Protein AF-A0A4S8K9E2-F1 (afdb_monomer)

Foldseek 3Di:
DAWDKDWDWDQDPVRWTKIKMKTAADPPAAAQAEEEEFEAQQDFCPPPVPVVRRVVRPVRHIYMYIAFDQHDPIHHPNRDDPDPVVSLVRSLRVVVVVCPDPVNVPGAYEYEAEACRLVSQVVNCVVPVPNHPYYHYHNYLDAAADQEEAEEECPEPPDHCVVVVVNQVRHNYPNYDYDYHYPDYGCQCPPDPPVSNVVVVVVVVVVCVVVVDDD

InterPro domains:
  IPR000073 Alpha/beta hydrolase fold-1 [PR00111] (60-75)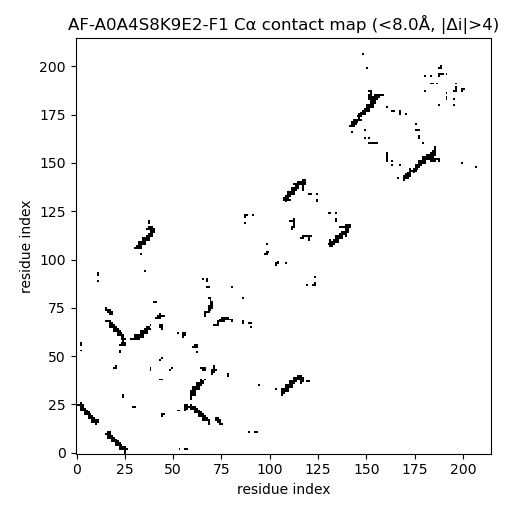
  IPR000073 Alpha/beta hydrolase fold-1 [PR00111] (111-124)
  IPR000073 Alpha/beta hydrolase fold-1 [PR00111] (125-138)
  IPR022742 Alpha/beta hydrolase domain-containing protein 17C-like [PF12146] (31-145)
  IPR029058 Alpha/Beta hydrolase fold [G3DSA:3.40.50.1820] (6-144)
  IPR029058 Alpha/Beta hydrolase fold [G3DSA:3.40.50.1820] (145-214)
  IPR029058 Alpha/Beta hydrolase fold [SSF53474] (7-211)
  IPR051044 Monoacylglycerol and Diacylglycerol Lipase [PTHR11614] (9-143)

Sequence (215 aa):
MCCAMWQRYETNSKGVEVFWKSWLPKPGTATKAALFFCHGYGSTCTFFFEGIAKIIADAGYAVFAMDYPGFGLSQGLHGYIPSFDGMVDHVIEQYAAIRAMEGVRELRHFLLGQSMGGAVALKIHLKQPEEWDGVLLVAPMCKVRSPLLILHGAADKVTDPNVSKILYNMANTNDKTLKLYEEGFHCILEGEPDGRISSVINDIISWLDSHSDKN

pLDDT: mean 87.2, std 9.58, range [46.56, 98.12]

Nearest PDB structures (foldseek):
  7d79-assembly1_A  TM=6.080E-01  e=2.869E-09  Beauveria bassiana ARSEF 2860
  7d79-assembly2_B-2  TM=6.080E-01  e=5.192E-09  Beauveria bassiana ARSEF 2860
  7d79-assembly2_C  TM=6.038E-01  e=2.575E-08  Beauveria bassiana ARSEF 2860
  7d79-assembly1_D  TM=6.077E-01  e=2.899E-08  Beauveria bassiana ARSEF 2860
  6lzh-assembly1_B  TM=5.798E-01  e=3.900E-08  Penicillium sp. sh18

Radius of gyration: 22.14 Å; Cα contacts (8 Å, |Δi|>4): 396; chains: 1; bounding box: 53×46×60 Å

Mean predicted aligned error: 11.44 Å

Secondary structure (DSSP, 8-state):
-PPEEEEEEEE-TTS-EEEEEEEEPPTTPPP--EEEEEPPTT--TTTHHHHHHHHHHHTT-EEEEEPPTTSTTSSSSTT--S-HHHHHHHHHHHHHHHHTSTTTTTS-EEEEEETHHHHHHHHHHHH-TTS-SEEEEES------S-EEEEEETT-SSS-HHHHHHHHHH---SSEEEEEETT--S-TTSSS-HHHHHHHHHHHHHHHHHH----

Structure (mmCIF, N/CA/C/O backbone):
data_AF-A0A4S8K9E2-F1
#
_entry.id   AF-A0A4S8K9E2-F1
#
loop_
_atom_site.group_PDB
_atom_site.id
_atom_site.type_symbol
_atom_site.label_atom_id
_atom_site.label_alt_id
_atom_site.label_comp_id
_atom_site.label_asym_id
_atom_site.label_entity_id
_atom_site.label_seq_id
_atom_site.pdbx_PDB_ins_code
_atom_site.Cartn_x
_atom_site.Cartn_y
_atom_site.Cartn_z
_atom_site.occupancy
_atom_site.B_iso_or_equiv
_atom_site.auth_seq_id
_atom_site.auth_comp_id
_atom_site.auth_asym_id
_atom_site.auth_atom_id
_atom_site.pdbx_PDB_model_num
ATOM 1 N N . MET A 1 1 ? -30.033 9.190 9.476 1.00 46.56 1 MET A N 1
ATOM 2 C CA . MET A 1 1 ? -28.852 9.576 10.282 1.00 46.56 1 MET A CA 1
ATOM 3 C C . MET A 1 1 ? -27.599 9.144 9.535 1.00 46.56 1 MET A C 1
ATOM 5 O O . MET A 1 1 ? -27.578 8.021 9.046 1.00 46.56 1 MET A O 1
ATOM 9 N N . CYS A 1 2 ? -26.626 10.041 9.362 1.00 50.22 2 CYS A N 1
ATOM 10 C CA . CYS A 1 2 ? -25.373 9.769 8.643 1.00 50.22 2 CYS A CA 1
ATOM 11 C C . CYS A 1 2 ? -24.365 9.015 9.527 1.00 50.22 2 CYS A C 1
ATOM 13 O O . CYS A 1 2 ? -24.479 9.053 10.751 1.00 50.22 2 CYS A O 1
ATOM 15 N N . CYS A 1 3 ? -23.384 8.353 8.905 1.00 60.09 3 CYS A N 1
ATOM 16 C CA . CYS A 1 3 ? -22.191 7.824 9.573 1.00 60.09 3 CYS A CA 1
ATOM 17 C C . CYS A 1 3 ? -21.539 8.874 10.484 1.00 60.09 3 CYS A C 1
ATOM 19 O O . CYS A 1 3 ? -21.456 10.047 10.109 1.00 60.09 3 CYS A O 1
ATOM 21 N N . ALA A 1 4 ? -21.053 8.455 11.655 1.00 73.38 4 ALA A N 1
ATOM 22 C CA . ALA A 1 4 ? -20.258 9.334 12.506 1.00 73.38 4 ALA A CA 1
ATOM 23 C C . ALA A 1 4 ? -18.887 9.556 11.851 1.00 73.38 4 ALA A C 1
ATOM 25 O O . ALA A 1 4 ? -18.236 8.596 11.436 1.00 73.38 4 ALA A O 1
ATOM 26 N N . MET A 1 5 ? -18.470 10.817 11.732 1.00 80.38 5 MET A N 1
ATOM 27 C CA . MET A 1 5 ? -17.189 11.201 11.145 1.00 80.38 5 MET A CA 1
ATOM 28 C C . MET A 1 5 ? -16.393 12.007 12.159 1.00 80.38 5 MET A C 1
ATOM 30 O O . MET A 1 5 ? -16.893 13.006 12.678 1.00 80.38 5 MET A O 1
ATOM 34 N N . TRP A 1 6 ? -15.151 11.599 12.391 1.00 87.25 6 TRP A N 1
ATOM 35 C CA . TRP A 1 6 ? -14.221 12.317 13.256 1.00 87.25 6 TRP A CA 1
ATOM 36 C C . TRP A 1 6 ? -13.027 12.791 12.442 1.00 87.25 6 TRP A C 1
ATOM 38 O O . TRP A 1 6 ? -12.629 12.148 11.472 1.00 87.25 6 TRP A O 1
ATOM 48 N N . GLN A 1 7 ? -12.480 13.937 12.830 1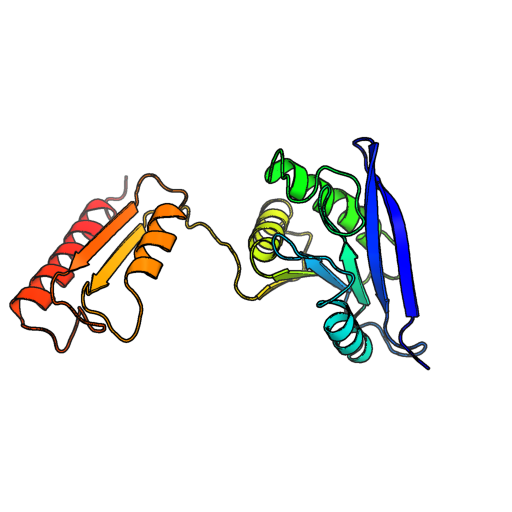.00 92.50 7 GLN A N 1
ATOM 49 C CA . GLN A 1 7 ? -11.263 14.503 12.262 1.00 92.50 7 GLN A CA 1
ATOM 50 C C . GLN A 1 7 ? -10.383 14.932 13.426 1.00 92.50 7 GLN A C 1
ATOM 52 O O . GLN A 1 7 ? -10.895 15.516 14.388 1.00 92.50 7 GLN A O 1
ATOM 57 N N . ARG A 1 8 ? -9.092 14.622 13.369 1.00 92.50 8 ARG A N 1
ATOM 58 C CA . ARG A 1 8 ? -8.148 14.964 14.432 1.00 92.50 8 ARG A CA 1
ATOM 59 C C . ARG A 1 8 ? -6.806 15.373 13.850 1.00 92.50 8 ARG A C 1
ATOM 61 O O . ARG A 1 8 ? -6.413 14.902 12.786 1.00 92.50 8 ARG A O 1
ATOM 68 N N . TYR A 1 9 ? -6.128 16.226 14.602 1.00 95.00 9 TYR A N 1
ATOM 69 C CA . TYR A 1 9 ? -4.716 16.530 14.447 1.00 95.00 9 TYR A CA 1
ATOM 70 C C . TYR A 1 9 ? -4.000 15.945 15.657 1.00 95.00 9 TYR A C 1
ATOM 72 O O . TYR A 1 9 ? -4.419 16.181 16.793 1.00 95.00 9 TYR A O 1
ATOM 80 N N . GLU A 1 10 ? -2.966 15.151 15.418 1.00 92.81 10 GLU A N 1
ATOM 81 C CA . GLU A 1 10 ? -2.158 14.543 16.470 1.00 92.81 10 GLU A CA 1
ATOM 82 C C . GLU A 1 10 ? -0.677 14.692 16.124 1.00 92.81 10 GLU A C 1
ATOM 84 O O . GLU A 1 10 ? -0.264 14.526 14.977 1.00 92.81 10 GLU A O 1
ATOM 89 N N . THR A 1 11 ? 0.128 15.040 17.123 1.00 94.31 11 THR A N 1
ATOM 90 C CA . THR A 1 11 ? 1.576 15.161 16.963 1.00 94.31 11 THR A CA 1
ATOM 91 C C . THR A 1 11 ? 2.219 13.801 17.181 1.00 94.31 11 THR A C 1
ATOM 93 O O . THR A 1 11 ? 2.072 13.214 18.252 1.00 94.31 11 THR A O 1
ATOM 96 N N . ASN A 1 12 ? 2.953 13.310 16.186 1.00 90.19 12 ASN A N 1
ATOM 97 C CA . ASN A 1 12 ? 3.658 12.035 16.293 1.00 90.19 12 ASN A CA 1
ATOM 98 C C . ASN A 1 12 ? 4.944 12.139 17.138 1.00 90.19 12 ASN A C 1
ATOM 100 O O . ASN A 1 12 ? 5.386 13.225 17.526 1.00 90.19 12 ASN A O 1
ATOM 104 N N . SER A 1 13 ? 5.602 11.003 17.366 1.00 91.56 13 SER A N 1
ATOM 105 C CA . SER A 1 13 ? 6.843 10.865 18.143 1.00 91.56 13 SER A CA 1
ATOM 106 C C . SER A 1 13 ? 8.023 11.700 17.631 1.00 91.56 13 SER A C 1
ATOM 108 O O . SER A 1 13 ? 9.015 11.870 18.343 1.00 91.56 13 SER A O 1
ATOM 110 N N . LYS A 1 14 ? 7.943 12.230 16.405 1.00 88.88 14 LYS A N 1
ATOM 111 C CA . LYS A 1 14 ? 8.950 13.119 15.805 1.00 88.88 14 LYS A CA 1
ATOM 112 C C . LYS A 1 14 ? 8.560 14.596 15.860 1.00 88.88 14 LYS A C 1
ATOM 114 O O . LYS A 1 14 ? 9.265 15.417 15.280 1.00 88.88 14 LYS A O 1
ATOM 119 N N . GLY A 1 15 ? 7.474 14.945 16.548 1.00 92.94 15 GLY A N 1
ATOM 120 C CA . GLY A 1 15 ? 7.018 16.327 16.676 1.00 92.94 15 GLY A CA 1
ATOM 121 C C . GLY A 1 15 ? 6.314 16.865 15.429 1.00 92.94 15 GLY A C 1
ATOM 122 O O . GLY A 1 15 ? 6.203 18.080 15.292 1.00 92.94 15 GLY A O 1
ATOM 123 N N . VAL A 1 16 ? 5.868 15.991 14.520 1.00 92.00 16 VAL A N 1
ATOM 124 C CA . VAL A 1 16 ? 5.153 16.385 13.299 1.00 92.00 16 VAL A CA 1
ATOM 125 C C . VAL A 1 16 ? 3.653 16.258 13.529 1.00 92.00 16 VAL A C 1
ATOM 127 O O . VAL A 1 16 ? 3.190 15.203 13.965 1.00 92.00 16 VAL A O 1
ATOM 130 N N . GLU A 1 17 ? 2.901 17.313 13.229 1.00 95.81 17 GLU A N 1
ATOM 131 C CA . GLU A 1 17 ? 1.439 17.299 13.295 1.00 95.81 17 GLU A CA 1
ATOM 132 C C . GLU A 1 17 ? 0.847 16.556 12.092 1.00 95.81 17 GLU A C 1
ATOM 134 O O . GLU A 1 17 ? 1.141 16.855 10.929 1.00 95.81 17 GLU A O 1
ATOM 139 N N . VAL A 1 18 ? 0.004 15.573 12.385 1.00 95.19 18 VAL A N 1
ATOM 140 C CA . VAL A 1 18 ? -0.581 14.663 11.410 1.00 95.19 18 VAL A CA 1
ATOM 141 C C . VAL A 1 18 ? -2.096 14.722 11.497 1.00 95.19 18 VAL A C 1
ATOM 143 O O . VAL A 1 18 ? -2.691 14.560 12.563 1.00 95.19 18 VAL A O 1
ATOM 146 N N . PHE A 1 19 ? -2.723 14.927 10.347 1.00 96.50 19 PHE A N 1
ATOM 147 C CA . PHE A 1 19 ? -4.163 14.926 10.194 1.00 96.50 19 PHE A CA 1
ATOM 148 C C . PHE A 1 19 ? -4.684 13.521 9.881 1.00 96.50 19 PHE A C 1
ATOM 150 O O . PHE A 1 19 ? -4.173 12.834 8.989 1.00 96.50 19 PHE A O 1
ATOM 157 N N . TRP A 1 20 ? -5.749 13.104 10.563 1.00 96.00 20 TRP A N 1
ATOM 158 C CA . TRP A 1 20 ? -6.456 11.867 10.246 1.00 96.00 20 TRP A CA 1
ATOM 159 C C . TRP A 1 20 ? -7.972 11.983 10.413 1.00 96.00 20 TRP A C 1
ATOM 161 O O . TRP A 1 20 ? -8.493 12.822 11.152 1.00 96.00 20 TRP A O 1
ATOM 171 N N . LYS A 1 21 ? -8.691 11.120 9.691 1.00 95.56 21 LYS A N 1
ATOM 172 C CA . LYS A 1 21 ? -10.153 11.032 9.678 1.00 95.56 21 LYS A CA 1
ATOM 173 C C . LYS A 1 21 ? -10.626 9.610 9.918 1.00 95.56 21 LYS A C 1
ATOM 175 O O . LYS A 1 21 ? -9.966 8.644 9.526 1.00 95.56 21 LYS A O 1
ATOM 180 N N . SER A 1 22 ? -11.817 9.498 10.491 1.00 96.00 22 SER A N 1
ATOM 181 C CA . SER A 1 22 ? -12.564 8.247 10.523 1.00 96.00 22 SER A CA 1
ATOM 182 C C . SER A 1 22 ? -13.994 8.404 10.040 1.00 96.00 22 SER A C 1
ATOM 184 O O . SER A 1 22 ? -14.598 9.472 10.150 1.00 96.00 22 SER A O 1
ATOM 186 N N . TRP A 1 23 ? -14.533 7.304 9.522 1.00 95.12 23 TRP A N 1
ATOM 187 C CA . TRP A 1 23 ? -15.924 7.146 9.122 1.00 95.12 23 TRP A CA 1
ATOM 188 C C . TRP A 1 23 ? -16.437 5.852 9.740 1.00 95.12 23 TRP A C 1
ATOM 190 O O . TRP A 1 23 ? -15.940 4.768 9.437 1.00 95.12 23 TRP A O 1
ATOM 200 N N . LEU A 1 24 ? -17.403 5.971 10.643 1.00 95.31 24 LEU A N 1
ATOM 201 C CA . LEU A 1 24 ? -17.926 4.848 11.412 1.00 95.31 24 LEU A CA 1
ATOM 202 C C . LEU A 1 24 ? -19.311 4.434 10.906 1.00 95.31 24 LEU A C 1
ATOM 204 O O . LEU A 1 24 ? -20.065 5.287 10.421 1.00 95.31 24 LEU A O 1
ATOM 208 N N . PRO A 1 25 ? -19.687 3.152 11.059 1.00 92.25 25 PRO A N 1
ATOM 209 C CA . PRO A 1 25 ? -21.039 2.700 10.770 1.00 92.25 25 PRO A CA 1
ATOM 210 C C . PRO A 1 25 ? -22.097 3.511 11.521 1.00 92.25 25 PRO A C 1
ATOM 212 O O . PRO A 1 25 ? -21.838 4.127 12.559 1.00 92.25 25 PRO A O 1
ATOM 215 N N . LYS A 1 26 ? -23.325 3.507 10.999 1.00 90.38 26 LYS A N 1
ATOM 216 C CA . LYS A 1 26 ? -24.457 4.173 11.655 1.00 90.38 26 LYS A CA 1
ATOM 217 C C . LYS A 1 26 ? -24.687 3.586 13.058 1.00 90.38 26 LYS A C 1
ATOM 219 O O . LYS A 1 26 ? -24.582 2.365 13.210 1.00 90.38 26 LYS A O 1
ATOM 224 N N . PRO A 1 27 ? -25.066 4.407 14.059 1.00 88.81 27 PRO A N 1
ATOM 225 C CA . PRO A 1 27 ? -25.388 3.918 15.398 1.00 88.81 27 PRO A CA 1
ATOM 226 C C . PRO A 1 27 ? -26.373 2.743 15.363 1.00 88.81 27 PRO A C 1
ATOM 228 O O . PRO A 1 27 ? -27.347 2.773 14.613 1.00 88.81 27 PRO A O 1
ATOM 231 N N . GLY A 1 28 ? -26.099 1.702 16.150 1.00 87.38 28 GLY A N 1
ATOM 232 C CA . GLY A 1 28 ? -26.880 0.458 16.160 1.00 87.38 28 GLY A CA 1
ATOM 233 C C . GLY A 1 28 ? -26.486 -0.568 15.089 1.00 87.38 28 GLY A C 1
ATOM 234 O O . GLY A 1 28 ? -26.992 -1.687 15.117 1.00 87.38 28 GLY A O 1
ATOM 235 N N . THR A 1 29 ? -25.568 -0.238 14.175 1.00 88.38 29 THR A N 1
ATOM 236 C CA . THR A 1 29 ? -24.982 -1.209 13.237 1.00 88.38 29 THR A CA 1
ATOM 237 C C . THR A 1 29 ? -23.793 -1.900 13.896 1.00 88.38 29 THR A C 1
ATOM 239 O O . THR A 1 29 ? -22.885 -1.228 14.379 1.00 88.38 29 THR A O 1
ATOM 242 N N . ALA A 1 30 ? -23.768 -3.234 13.892 1.00 88.88 30 ALA A N 1
ATOM 243 C CA . ALA A 1 30 ? -22.600 -3.982 14.348 1.00 88.88 30 ALA A CA 1
ATOM 244 C C . ALA A 1 30 ? -21.405 -3.737 13.410 1.00 88.88 30 ALA A C 1
ATOM 246 O O . ALA A 1 30 ? -21.502 -3.968 12.200 1.00 88.88 30 ALA A O 1
ATOM 247 N N . THR A 1 31 ? -20.281 -3.280 13.966 1.00 94.12 31 THR A N 1
ATOM 248 C CA . THR A 1 31 ? -19.045 -3.064 13.205 1.00 94.12 31 THR A CA 1
ATOM 249 C C . THR A 1 31 ? -18.397 -4.404 12.869 1.00 94.12 31 THR A C 1
ATOM 251 O O . THR A 1 31 ? -18.075 -5.187 13.757 1.00 94.12 31 THR A O 1
ATOM 254 N N . LYS A 1 32 ? -18.201 -4.670 11.575 1.00 93.00 32 LYS A N 1
ATOM 255 C CA . LYS A 1 32 ? -17.687 -5.949 11.059 1.00 93.00 32 LYS A CA 1
ATOM 256 C C . LYS A 1 32 ? -16.169 -6.068 11.175 1.00 93.00 32 LYS A C 1
ATOM 258 O O . LYS A 1 32 ? -15.657 -7.146 11.460 1.00 93.00 32 LYS A O 1
ATOM 263 N N . ALA A 1 33 ? -15.465 -4.979 10.875 1.00 95.31 33 ALA A N 1
ATOM 264 C CA . ALA A 1 33 ? -14.011 -4.863 10.915 1.00 95.31 33 ALA A CA 1
ATOM 265 C C . ALA A 1 33 ? -13.594 -3.391 10.760 1.00 95.31 33 ALA A C 1
ATOM 267 O O . ALA A 1 33 ? -14.428 -2.540 10.421 1.00 95.31 33 ALA A O 1
ATOM 268 N N . ALA A 1 34 ? -12.309 -3.110 10.962 1.00 97.81 34 ALA A N 1
ATOM 269 C CA . ALA A 1 34 ? -11.700 -1.816 10.694 1.00 97.81 34 ALA A CA 1
ATOM 270 C C . ALA A 1 34 ? -10.819 -1.853 9.432 1.00 97.81 34 ALA A C 1
ATOM 272 O O . ALA A 1 34 ? -10.058 -2.796 9.214 1.00 97.81 34 ALA A O 1
ATOM 273 N N . LEU A 1 35 ? -10.917 -0.808 8.610 1.00 97.31 35 LEU A N 1
ATOM 274 C CA . LEU A 1 35 ? -10.175 -0.615 7.369 1.00 97.31 35 LEU A CA 1
ATOM 275 C C . LEU A 1 35 ? -9.297 0.634 7.475 1.00 97.31 35 LEU A C 1
ATOM 277 O O . LEU A 1 35 ? -9.797 1.724 7.745 1.00 97.31 35 LEU A O 1
ATOM 281 N N . PHE A 1 36 ? -8.009 0.481 7.199 1.00 98.12 36 PHE A N 1
ATOM 282 C CA . PHE A 1 36 ? -6.999 1.526 7.307 1.00 98.12 36 PHE A CA 1
ATOM 283 C C . PHE A 1 36 ? -6.472 1.885 5.917 1.00 98.12 36 PHE A C 1
ATOM 285 O O . PHE A 1 36 ? -5.849 1.062 5.242 1.00 98.12 36 PHE A O 1
ATOM 292 N N . PHE A 1 37 ? -6.760 3.102 5.461 1.00 97.31 37 PHE A N 1
ATOM 293 C CA . PHE A 1 37 ? -6.504 3.536 4.092 1.00 97.31 37 PHE A CA 1
ATOM 294 C C . PHE A 1 37 ? -5.210 4.336 3.925 1.00 97.31 37 PHE A C 1
ATOM 296 O O . PHE A 1 37 ? -5.062 5.441 4.448 1.00 97.31 37 PHE A O 1
ATOM 303 N N . CYS A 1 38 ? -4.334 3.815 3.071 1.00 95.81 38 CYS A N 1
ATOM 304 C CA . CYS A 1 38 ? -3.110 4.441 2.602 1.00 95.81 38 CYS A CA 1
ATOM 305 C C . CYS A 1 38 ? -3.324 5.090 1.221 1.00 95.81 38 CYS A C 1
ATOM 307 O O . CYS A 1 38 ? -3.553 4.391 0.226 1.00 95.81 38 CYS A O 1
ATOM 309 N N . HIS A 1 39 ? -3.227 6.422 1.147 1.00 94.56 39 HIS A N 1
ATOM 310 C CA . HIS A 1 39 ? -3.471 7.188 -0.078 1.00 94.56 39 HIS A CA 1
ATOM 311 C C . HIS A 1 39 ? -2.266 7.220 -1.039 1.00 94.56 39 HIS A C 1
ATOM 313 O O . HIS A 1 39 ? -1.115 7.017 -0.656 1.00 94.56 39 HIS A O 1
ATOM 319 N N . GLY A 1 40 ? -2.530 7.502 -2.319 1.00 87.06 40 GLY A N 1
ATOM 320 C CA . GLY A 1 40 ? -1.502 7.674 -3.350 1.00 87.06 40 GLY A CA 1
ATOM 321 C C . GLY A 1 40 ? -0.716 8.988 -3.245 1.00 87.06 40 GLY A C 1
ATOM 322 O O . GLY A 1 40 ? -1.087 9.904 -2.509 1.00 87.06 40 GLY A O 1
ATOM 323 N N . TYR A 1 41 ? 0.371 9.095 -4.013 1.00 85.75 41 TYR A N 1
ATOM 324 C CA . TYR A 1 41 ? 1.187 10.311 -4.084 1.00 85.75 41 TYR A CA 1
ATOM 325 C C . TYR A 1 41 ? 0.365 11.488 -4.629 1.00 85.75 41 TYR A C 1
ATOM 327 O O . TYR A 1 41 ? -0.382 11.328 -5.592 1.00 85.75 41 TYR A O 1
ATOM 335 N N . GLY A 1 42 ? 0.491 12.659 -4.003 1.00 82.25 42 GLY A N 1
ATOM 336 C CA . GLY A 1 42 ? -0.254 13.869 -4.375 1.00 82.25 42 GLY A CA 1
ATOM 337 C C . GLY A 1 42 ? -1.741 13.841 -4.000 1.00 82.25 42 GLY A C 1
ATOM 338 O O . GLY A 1 42 ? -2.494 14.705 -4.437 1.00 82.25 42 GLY A O 1
ATOM 339 N N . SER A 1 43 ? -2.173 12.852 -3.212 1.00 87.12 43 SER A N 1
ATOM 340 C CA . SER A 1 43 ? -3.557 12.701 -2.752 1.00 87.12 43 SER A CA 1
ATOM 341 C C . SER A 1 43 ? -3.722 13.087 -1.273 1.00 87.12 43 SER A C 1
ATOM 343 O O . SER A 1 43 ? -2.776 13.516 -0.615 1.00 87.12 43 SER A O 1
ATOM 345 N N . THR A 1 44 ? -4.947 12.946 -0.768 1.00 90.81 44 THR A N 1
ATOM 346 C CA . THR A 1 44 ? -5.359 13.187 0.623 1.00 90.81 44 THR A CA 1
ATOM 347 C C . THR A 1 44 ? -6.554 12.297 0.972 1.00 90.81 44 THR A C 1
ATOM 349 O O . THR A 1 44 ? -7.339 11.901 0.101 1.00 90.81 44 THR A O 1
ATOM 352 N N . CYS A 1 45 ? -6.740 12.015 2.258 1.00 86.38 45 CYS A N 1
ATOM 353 C CA . CYS A 1 45 ? -7.923 11.350 2.791 1.00 86.38 45 CYS A CA 1
ATOM 354 C C . CYS A 1 45 ? -9.200 12.219 2.788 1.00 86.38 45 CYS A C 1
ATOM 356 O O . CYS A 1 45 ? -10.283 11.709 3.076 1.00 86.38 45 CYS A O 1
ATOM 358 N N . THR A 1 46 ? -9.108 13.517 2.469 1.00 83.88 46 THR A N 1
ATOM 359 C CA . THR A 1 46 ? -10.216 14.479 2.632 1.00 83.88 46 THR A CA 1
ATOM 360 C C . THR A 1 46 ? -11.120 14.664 1.418 1.00 83.88 46 THR A C 1
ATOM 362 O O . THR A 1 46 ? -12.263 15.071 1.596 1.00 83.88 46 THR A O 1
ATOM 365 N N . PHE A 1 47 ? -10.647 14.387 0.199 1.00 75.31 47 PHE A N 1
ATOM 366 C CA . PHE A 1 47 ? -11.389 14.724 -1.021 1.00 75.31 47 PHE A CA 1
ATOM 367 C C . PHE A 1 47 ? -11.954 13.484 -1.723 1.00 75.31 47 PHE A C 1
ATOM 369 O O . PHE A 1 47 ? -13.075 13.064 -1.441 1.00 75.31 47 PHE A O 1
ATOM 376 N N . PHE A 1 48 ? -11.175 12.847 -2.603 1.00 72.69 48 PHE A N 1
ATOM 377 C CA . PHE A 1 48 ? -11.648 11.714 -3.411 1.00 72.69 48 PHE A CA 1
ATOM 378 C C . PHE A 1 48 ? -12.029 10.487 -2.577 1.00 72.69 48 PHE A C 1
ATOM 380 O O . PHE A 1 48 ? -12.981 9.782 -2.908 1.00 72.69 48 PHE A O 1
ATOM 387 N N . PHE A 1 49 ? -11.308 10.229 -1.486 1.00 82.56 49 PHE A N 1
ATOM 388 C CA . PHE A 1 49 ? -11.547 9.043 -0.669 1.00 82.56 49 PHE A CA 1
ATOM 389 C C . PHE A 1 49 ? -12.789 9.162 0.225 1.00 82.56 49 PHE A C 1
ATOM 391 O O . PHE A 1 49 ? -13.386 8.146 0.569 1.00 82.56 49 PHE A O 1
ATOM 398 N N . GLU A 1 50 ? -13.236 10.374 0.566 1.00 84.62 50 GLU A N 1
ATOM 399 C CA . GLU A 1 50 ? -14.317 10.564 1.539 1.00 84.62 50 GLU A CA 1
ATOM 400 C C . GLU A 1 50 ? -15.649 9.934 1.091 1.00 84.62 50 GLU A C 1
ATOM 402 O O . GLU A 1 50 ? -16.360 9.343 1.907 1.00 84.62 50 GLU A O 1
ATOM 407 N N . GLY A 1 51 ? -15.987 10.019 -0.199 1.00 81.88 51 GLY A N 1
ATOM 408 C CA . GLY A 1 51 ? -17.188 9.370 -0.737 1.00 81.88 51 GLY A CA 1
ATOM 409 C C . GLY A 1 51 ? -17.125 7.845 -0.623 1.00 81.88 51 GLY A C 1
ATOM 410 O O . GLY A 1 51 ? -18.087 7.209 -0.194 1.00 81.88 51 GLY A O 1
ATOM 411 N N . ILE A 1 52 ? -15.964 7.266 -0.932 1.00 85.75 52 ILE A N 1
ATOM 412 C CA . ILE A 1 52 ? -15.719 5.822 -0.840 1.00 85.75 52 ILE A CA 1
ATOM 413 C C . ILE A 1 52 ? -15.738 5.356 0.620 1.00 85.75 52 ILE A C 1
ATOM 415 O O . ILE A 1 52 ? -16.387 4.360 0.938 1.00 85.75 52 ILE A O 1
ATOM 419 N N . ALA A 1 53 ? -15.103 6.103 1.523 1.00 88.94 53 ALA A N 1
ATOM 420 C CA . ALA A 1 53 ? -15.079 5.798 2.948 1.00 88.94 53 ALA A CA 1
ATOM 421 C C . ALA A 1 53 ? -16.489 5.753 3.553 1.00 88.94 53 ALA A C 1
ATOM 423 O O . ALA A 1 53 ? -16.793 4.847 4.324 1.00 88.94 53 ALA A O 1
ATOM 424 N N . LYS A 1 54 ? -17.378 6.675 3.154 1.00 88.06 54 LYS A N 1
ATOM 425 C CA . LYS A 1 54 ? -18.787 6.674 3.583 1.00 88.06 54 LYS A CA 1
ATOM 426 C C . LYS A 1 54 ? -19.541 5.438 3.098 1.00 88.06 54 LYS A C 1
ATOM 428 O O . LYS A 1 54 ? -20.262 4.840 3.887 1.00 88.06 54 LYS A O 1
ATOM 433 N N . ILE A 1 55 ? -19.344 5.026 1.843 1.00 87.50 55 ILE A N 1
ATOM 434 C CA . ILE A 1 55 ? -19.969 3.810 1.290 1.00 87.50 55 ILE A CA 1
ATOM 435 C C . ILE A 1 55 ? -19.510 2.568 2.066 1.00 87.50 55 ILE A C 1
ATOM 437 O O . ILE A 1 55 ? -20.325 1.723 2.434 1.00 87.50 55 ILE A O 1
ATOM 441 N N . ILE A 1 56 ? -18.211 2.470 2.357 1.00 88.50 56 ILE A N 1
ATOM 442 C CA . ILE A 1 56 ? -17.643 1.362 3.133 1.00 88.50 56 ILE A CA 1
ATOM 443 C C . ILE A 1 56 ? -18.159 1.388 4.583 1.00 88.50 56 ILE A C 1
ATOM 445 O O . ILE 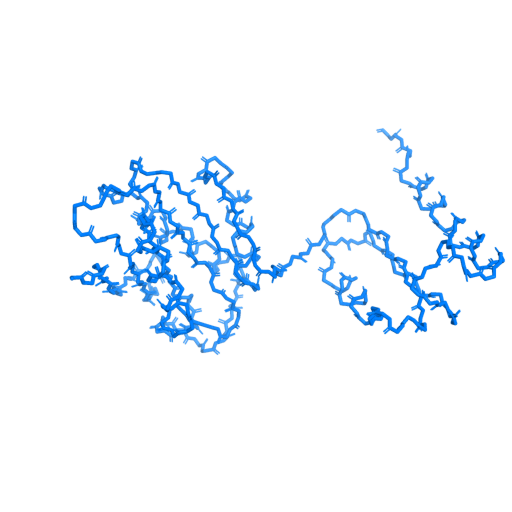A 1 56 ? -18.510 0.342 5.133 1.00 88.50 56 ILE A O 1
ATOM 449 N N . ALA A 1 57 ? -18.274 2.573 5.185 1.00 92.69 57 ALA A N 1
ATOM 450 C CA . ALA A 1 57 ? -18.818 2.732 6.529 1.00 92.69 57 ALA A CA 1
ATOM 451 C C . ALA A 1 57 ? -20.298 2.342 6.617 1.00 92.69 57 ALA A C 1
ATOM 453 O O . ALA A 1 57 ? -20.696 1.613 7.529 1.00 92.69 57 ALA A O 1
ATOM 454 N N . ASP A 1 58 ? -21.100 2.733 5.627 1.00 87.81 58 ASP A N 1
ATOM 455 C CA . ASP A 1 58 ? -22.498 2.319 5.495 1.00 87.81 58 ASP A CA 1
ATOM 456 C C . ASP A 1 58 ? -22.650 0.801 5.298 1.00 87.81 58 ASP A C 1
ATOM 458 O O . ASP A 1 58 ? -23.662 0.226 5.702 1.00 87.81 58 ASP A O 1
ATOM 462 N N . ALA A 1 59 ? -21.631 0.128 4.754 1.00 89.31 59 ALA A N 1
ATOM 463 C CA . ALA A 1 59 ? -21.579 -1.331 4.664 1.00 89.31 59 ALA A CA 1
ATOM 464 C C . ALA A 1 59 ? -21.204 -2.029 5.994 1.00 89.31 59 ALA A C 1
ATOM 466 O O . ALA A 1 59 ? -21.190 -3.267 6.050 1.00 89.31 59 ALA A O 1
ATOM 467 N N . GLY A 1 60 ? -20.940 -1.273 7.066 1.00 90.62 60 GLY A N 1
ATOM 468 C CA . GLY A 1 60 ? -20.694 -1.785 8.418 1.00 90.62 60 GLY A CA 1
ATOM 469 C C . GLY A 1 60 ? -19.221 -1.886 8.822 1.00 90.62 60 GLY A C 1
ATOM 470 O O . GLY A 1 60 ? -18.911 -2.625 9.753 1.00 90.62 60 GLY A O 1
ATOM 471 N N . TYR A 1 61 ? -18.312 -1.182 8.147 1.00 94.75 61 TYR A N 1
ATOM 472 C CA . TYR A 1 61 ? -16.882 -1.165 8.483 1.00 94.75 61 TYR A CA 1
ATOM 473 C C . TYR A 1 61 ? -16.468 0.163 9.126 1.00 94.75 61 TYR A C 1
ATOM 475 O O . TYR A 1 61 ? -16.919 1.222 8.709 1.00 94.75 61 TYR A O 1
ATOM 483 N N . ALA A 1 62 ? -15.585 0.139 10.119 1.00 96.81 62 ALA A N 1
ATOM 484 C CA . ALA A 1 62 ? -14.953 1.365 10.603 1.00 96.81 62 ALA A CA 1
ATOM 485 C C . ALA A 1 62 ? -13.797 1.729 9.664 1.00 96.81 62 ALA A C 1
ATOM 487 O O . ALA A 1 62 ? -12.896 0.922 9.470 1.00 96.81 62 ALA A O 1
ATOM 488 N N . VAL A 1 63 ? -13.812 2.911 9.054 1.00 96.94 63 VAL A N 1
ATOM 489 C CA . VAL A 1 63 ? -12.767 3.340 8.113 1.00 96.94 63 VAL A CA 1
ATOM 490 C C . VAL A 1 63 ? -11.906 4.409 8.762 1.00 96.94 63 VAL A C 1
ATOM 492 O O . VAL A 1 63 ? -12.438 5.371 9.308 1.00 96.94 63 VAL A O 1
ATOM 495 N N . PHE A 1 64 ? -10.590 4.268 8.653 1.00 97.56 64 PHE A N 1
ATOM 496 C CA . PHE A 1 64 ? -9.591 5.208 9.149 1.00 97.56 64 PHE A CA 1
ATOM 497 C C . PHE A 1 64 ? -8.633 5.574 8.020 1.00 97.56 64 PHE A C 1
ATOM 499 O O . PHE A 1 64 ? -8.216 4.716 7.245 1.00 97.56 64 PHE A O 1
ATOM 506 N N . ALA A 1 65 ? -8.277 6.847 7.913 1.00 96.50 65 ALA A N 1
ATOM 507 C CA . ALA A 1 65 ? -7.316 7.332 6.933 1.00 96.50 65 ALA A CA 1
ATOM 508 C C . ALA A 1 65 ? -6.553 8.523 7.505 1.00 96.50 65 ALA A C 1
ATOM 510 O O . ALA A 1 65 ? -7.082 9.255 8.337 1.00 96.50 65 ALA A O 1
ATOM 511 N N . MET A 1 66 ? -5.330 8.735 7.040 1.00 95.69 66 MET A N 1
ATOM 512 C CA . MET A 1 66 ? -4.491 9.854 7.460 1.00 95.69 66 MET A CA 1
ATOM 513 C C . MET A 1 66 ? -3.847 10.505 6.250 1.00 95.69 66 MET A C 1
ATOM 515 O O . MET A 1 66 ? -3.642 9.827 5.245 1.00 95.69 66 MET A O 1
ATOM 519 N N . ASP A 1 67 ? -3.500 11.779 6.369 1.00 95.88 67 ASP A N 1
ATOM 520 C CA . ASP A 1 67 ? -2.608 12.434 5.422 1.00 95.88 67 ASP A CA 1
ATOM 521 C C . ASP A 1 67 ? -1.159 12.242 5.888 1.00 95.88 67 ASP A C 1
ATOM 523 O O . ASP A 1 67 ? -0.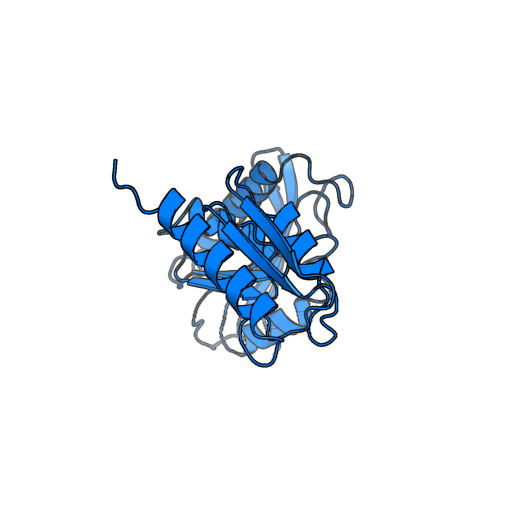837 12.447 7.060 1.00 95.88 67 ASP A O 1
ATOM 527 N N . TYR A 1 68 ? -0.260 11.829 4.998 1.00 94.44 68 TYR A N 1
ATOM 528 C CA . TYR A 1 68 ? 1.154 11.690 5.363 1.00 94.44 68 TYR A CA 1
ATOM 529 C C . TYR A 1 68 ? 1.806 13.061 5.596 1.00 94.44 68 TYR A C 1
ATOM 531 O O . TYR A 1 68 ? 1.374 14.039 4.985 1.00 94.44 68 TYR A O 1
ATOM 539 N N . PRO A 1 69 ? 2.880 13.164 6.403 1.00 93.19 69 PRO A N 1
ATOM 540 C CA . PRO A 1 69 ? 3.688 14.379 6.451 1.00 93.19 69 PRO A CA 1
ATOM 541 C C . PRO A 1 69 ? 4.060 14.878 5.046 1.00 93.19 69 PRO A C 1
ATOM 543 O O . PRO A 1 69 ? 4.562 14.107 4.226 1.00 93.19 69 PRO A O 1
ATOM 546 N N . GLY A 1 70 ? 3.788 16.155 4.765 1.00 91.62 70 GLY A N 1
ATOM 547 C CA . GLY A 1 70 ? 3.953 16.756 3.436 1.00 91.62 70 GLY A CA 1
ATOM 548 C C . GLY A 1 70 ? 2.782 16.543 2.466 1.00 91.62 70 GLY A C 1
ATOM 549 O O . GLY A 1 70 ? 2.891 16.916 1.300 1.00 91.62 70 GLY A O 1
ATOM 550 N N . PHE A 1 71 ? 1.657 15.975 2.901 1.00 93.31 71 PHE A N 1
ATOM 551 C CA . PHE A 1 71 ? 0.459 15.777 2.078 1.00 93.31 71 PHE A CA 1
ATOM 552 C C . PHE A 1 71 ? -0.793 16.286 2.786 1.00 93.31 71 PHE A C 1
ATOM 554 O O . PHE A 1 71 ? -0.845 16.362 4.011 1.00 93.31 71 PHE A O 1
ATOM 561 N N . GLY A 1 72 ? -1.813 16.612 1.985 1.00 92.62 72 GLY A N 1
ATOM 562 C CA . GLY A 1 72 ? -3.123 17.046 2.464 1.00 92.62 72 GLY A CA 1
ATOM 563 C C . GLY A 1 72 ? -3.043 18.116 3.554 1.00 92.62 72 GLY A C 1
ATOM 564 O O . GLY A 1 72 ? -2.471 19.181 3.328 1.00 92.62 72 GLY A O 1
ATOM 565 N N . LEU A 1 73 ? -3.638 17.825 4.710 1.00 95.19 73 LEU A N 1
ATOM 566 C CA . LEU A 1 73 ? -3.689 18.720 5.868 1.00 95.19 73 LEU A CA 1
ATOM 567 C C . LEU A 1 73 ? -2.589 18.460 6.909 1.00 95.19 73 LEU A C 1
ATOM 569 O O . LEU A 1 73 ? -2.544 19.165 7.914 1.00 95.19 73 LEU A O 1
ATOM 573 N N . SER A 1 74 ? -1.719 17.472 6.696 1.00 96.19 74 SER A N 1
ATOM 574 C CA . SER A 1 74 ? -0.603 17.181 7.600 1.00 96.19 74 SER A CA 1
ATOM 575 C C . SER A 1 74 ? 0.567 18.140 7.388 1.00 96.19 74 SER A C 1
ATOM 577 O O . SER A 1 74 ? 0.818 18.627 6.282 1.00 96.19 74 SER A O 1
ATOM 579 N N . GLN A 1 75 ? 1.333 18.382 8.451 1.00 95.50 75 GLN A N 1
ATOM 580 C CA . GLN A 1 75 ? 2.506 19.250 8.416 1.00 95.50 75 GLN A CA 1
ATOM 581 C C . GLN A 1 75 ? 3.587 18.708 7.461 1.00 95.50 75 GLN A C 1
ATOM 583 O O . GLN A 1 75 ? 3.801 17.500 7.351 1.00 95.50 75 GLN A O 1
ATOM 588 N N . GLY A 1 76 ? 4.316 19.604 6.790 1.00 92.62 76 GLY A N 1
ATOM 589 C CA . GLY A 1 76 ? 5.489 19.272 5.972 1.00 92.62 76 GLY A CA 1
ATOM 590 C C . GLY A 1 76 ? 5.555 20.059 4.664 1.00 92.62 76 GLY A C 1
ATOM 591 O O . GLY A 1 76 ? 4.641 20.806 4.323 1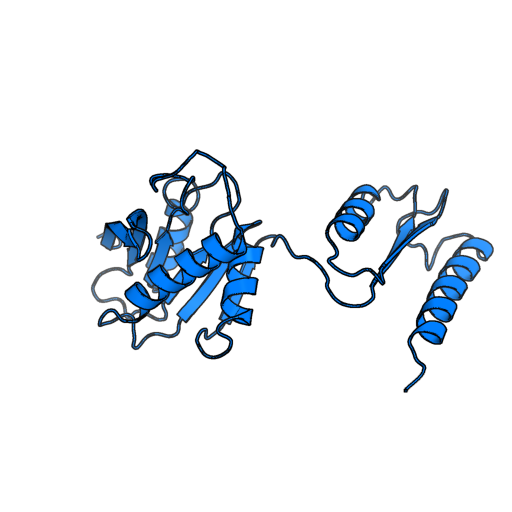.00 92.62 76 GLY A O 1
ATOM 592 N N . LEU A 1 77 ? 6.652 19.895 3.918 1.00 86.38 77 LEU A N 1
ATOM 593 C CA . LEU A 1 77 ? 6.790 20.479 2.582 1.00 86.38 77 LEU A CA 1
ATOM 594 C C . LEU A 1 77 ? 5.946 19.677 1.582 1.00 86.38 77 LEU A C 1
ATOM 596 O O . LEU A 1 77 ? 6.109 18.463 1.472 1.00 86.38 77 LEU A O 1
ATOM 600 N N . HIS A 1 78 ? 5.056 20.355 0.856 1.00 86.62 78 HIS A N 1
ATOM 601 C CA . HIS A 1 78 ? 4.057 19.692 0.021 1.00 86.62 78 HIS A CA 1
ATOM 602 C C . HIS A 1 78 ? 4.690 18.784 -1.049 1.00 86.62 78 HIS A C 1
ATOM 604 O O . HIS A 1 78 ? 5.510 19.230 -1.851 1.00 86.62 78 HIS A O 1
ATOM 610 N N . GLY A 1 79 ? 4.309 17.506 -1.051 1.00 77.62 79 GLY A N 1
ATOM 611 C CA . GLY A 1 79 ? 4.809 16.481 -1.969 1.00 77.62 79 GLY A CA 1
ATOM 612 C C . GLY A 1 79 ? 6.223 15.968 -1.671 1.00 77.62 79 GLY A C 1
ATOM 613 O O . GLY A 1 79 ? 6.712 15.090 -2.389 1.00 77.62 79 GLY A O 1
ATOM 614 N N . TYR A 1 80 ? 6.895 16.473 -0.633 1.00 80.62 80 TYR A N 1
ATOM 615 C CA . TYR A 1 80 ? 8.254 16.061 -0.295 1.00 80.62 80 TYR A CA 1
ATOM 616 C C . TYR A 1 80 ? 8.261 14.884 0.685 1.00 80.62 80 TYR A C 1
ATOM 618 O O . TYR A 1 80 ? 7.770 14.987 1.805 1.00 80.62 80 TYR A O 1
ATOM 626 N N . ILE A 1 81 ? 8.876 13.773 0.271 1.00 82.75 81 ILE A N 1
ATOM 627 C CA . ILE A 1 81 ? 9.080 12.584 1.107 1.00 82.75 81 ILE A CA 1
ATOM 628 C C . ILE A 1 81 ? 10.585 12.458 1.385 1.00 82.75 81 ILE A C 1
ATOM 630 O O . ILE A 1 81 ? 11.310 11.966 0.518 1.00 82.75 81 ILE A O 1
ATOM 634 N N . PRO A 1 82 ? 11.084 12.872 2.567 1.00 79.12 82 PRO A N 1
ATOM 635 C CA . PRO A 1 82 ? 12.516 12.813 2.876 1.00 79.12 82 PRO A CA 1
ATOM 636 C C . PRO A 1 82 ? 13.031 11.373 2.996 1.00 79.12 82 PRO A C 1
ATOM 638 O O . PRO A 1 82 ? 14.176 11.082 2.663 1.00 79.12 82 PRO A O 1
ATOM 641 N N . SER A 1 83 ? 12.184 10.461 3.477 1.00 85.62 83 SER A N 1
ATOM 642 C CA . SER A 1 83 ? 12.463 9.030 3.557 1.00 85.62 83 SER A CA 1
ATOM 643 C C . SER A 1 83 ? 11.157 8.258 3.449 1.00 85.62 83 SER A C 1
ATOM 645 O O . SER A 1 83 ? 10.242 8.464 4.246 1.00 85.62 83 SER A O 1
ATOM 647 N N . PHE A 1 84 ? 11.072 7.347 2.479 1.00 82.56 84 PHE A N 1
ATOM 648 C CA . PHE A 1 84 ? 9.896 6.492 2.328 1.00 82.56 84 PHE A CA 1
ATOM 649 C C . PHE A 1 84 ? 9.741 5.539 3.521 1.00 82.56 84 PHE A C 1
ATOM 651 O O . PHE A 1 84 ? 8.630 5.308 3.980 1.00 82.56 84 PHE A O 1
ATOM 658 N N . ASP A 1 85 ? 10.852 5.016 4.052 1.00 85.31 85 ASP A N 1
ATOM 659 C CA . ASP A 1 85 ? 10.856 4.221 5.286 1.00 85.31 85 ASP A CA 1
ATOM 660 C C . ASP A 1 85 ? 10.335 5.013 6.481 1.00 85.31 85 ASP A C 1
ATOM 662 O O . ASP A 1 85 ? 9.445 4.532 7.173 1.00 85.31 85 ASP A O 1
ATOM 666 N N . GLY A 1 86 ? 10.827 6.241 6.667 1.00 88.81 86 GLY A N 1
ATOM 667 C CA . GLY A 1 86 ? 10.368 7.106 7.755 1.00 88.81 86 GLY A CA 1
ATOM 668 C C . GLY A 1 86 ? 8.881 7.441 7.636 1.00 88.81 86 GLY A C 1
ATOM 669 O O . GLY A 1 86 ? 8.158 7.394 8.625 1.00 88.81 86 GLY A O 1
ATOM 670 N N . MET A 1 87 ? 8.396 7.699 6.418 1.00 91.81 87 MET A N 1
ATOM 671 C CA . MET A 1 87 ? 6.966 7.886 6.165 1.00 91.81 87 MET A CA 1
ATOM 672 C C . MET A 1 87 ? 6.153 6.640 6.543 1.00 91.81 87 MET A C 1
ATOM 674 O O . MET A 1 87 ? 5.121 6.773 7.191 1.00 91.81 87 MET A O 1
ATOM 678 N N . VAL A 1 88 ? 6.613 5.435 6.189 1.00 94.12 88 VAL A N 1
ATOM 679 C CA . VAL A 1 88 ? 5.944 4.186 6.594 1.00 94.12 88 VAL A CA 1
ATOM 680 C C . VAL A 1 88 ? 5.939 4.017 8.113 1.00 94.12 88 VAL A C 1
ATOM 682 O O . VAL A 1 88 ? 4.905 3.657 8.667 1.00 94.12 88 VAL A O 1
ATOM 685 N N . ASP A 1 89 ? 7.043 4.325 8.792 1.00 95.06 89 ASP A N 1
ATOM 686 C CA . ASP A 1 89 ? 7.127 4.231 10.254 1.00 95.06 89 ASP A CA 1
ATOM 687 C C . ASP A 1 89 ? 6.148 5.193 10.944 1.00 95.06 89 ASP A C 1
ATOM 689 O O . ASP A 1 89 ? 5.506 4.818 11.923 1.00 95.06 89 ASP A O 1
ATOM 693 N N . HIS A 1 90 ? 5.945 6.391 10.387 1.00 93.44 90 HIS A N 1
ATOM 694 C CA . HIS A 1 90 ? 4.915 7.320 10.860 1.00 93.44 90 HIS A CA 1
ATOM 695 C C . HIS A 1 90 ? 3.495 6.769 10.713 1.00 93.44 90 HIS A C 1
ATOM 697 O O . HIS A 1 90 ? 2.671 6.940 11.611 1.00 93.44 90 HIS A O 1
ATOM 703 N N . VAL A 1 91 ? 3.197 6.109 9.591 1.00 96.56 91 VAL A N 1
ATOM 704 C CA . VAL A 1 91 ? 1.881 5.492 9.378 1.00 96.56 91 VAL A CA 1
ATOM 705 C C . VAL A 1 91 ? 1.667 4.340 10.358 1.00 96.56 91 VAL A C 1
ATOM 707 O O . VAL A 1 91 ? 0.590 4.231 10.940 1.00 96.56 91 VAL A O 1
ATOM 710 N N . ILE A 1 92 ? 2.698 3.520 10.588 1.00 97.62 92 ILE A N 1
ATOM 711 C CA . ILE A 1 92 ? 2.668 2.439 11.581 1.00 97.62 92 ILE A CA 1
ATOM 712 C C . ILE A 1 92 ? 2.368 2.992 12.973 1.00 97.62 92 ILE A C 1
ATOM 714 O O . ILE A 1 92 ? 1.479 2.476 13.646 1.00 97.62 92 ILE A O 1
ATOM 718 N N . GLU A 1 93 ? 3.079 4.039 13.394 1.00 96.56 93 GLU A N 1
ATOM 719 C CA . GLU A 1 93 ? 2.891 4.669 14.702 1.00 96.56 93 GLU A CA 1
ATOM 720 C C . GLU A 1 93 ? 1.440 5.131 14.895 1.00 96.56 93 GLU A C 1
ATOM 722 O O . GLU A 1 93 ? 0.785 4.754 15.870 1.00 96.56 93 GLU A O 1
ATOM 727 N N . GLN A 1 94 ? 0.909 5.889 13.932 1.00 95.81 94 GLN A N 1
ATOM 728 C CA . GLN A 1 94 ? -0.445 6.428 14.026 1.00 95.81 94 GLN A CA 1
ATOM 729 C C . GLN A 1 94 ? -1.507 5.321 13.996 1.00 95.81 94 GLN A C 1
ATOM 731 O O . GLN A 1 94 ? -2.470 5.350 14.764 1.00 95.81 94 GLN A O 1
ATOM 736 N N . TYR A 1 95 ? -1.355 4.327 13.120 1.00 97.25 95 TYR A N 1
ATOM 737 C CA . TYR A 1 95 ? -2.311 3.225 13.032 1.00 97.25 95 TYR A CA 1
ATOM 738 C C . TYR A 1 95 ? -2.245 2.296 14.235 1.00 97.25 95 TYR A C 1
ATOM 740 O O . TYR A 1 95 ? -3.292 1.809 14.649 1.00 97.25 95 TYR A O 1
ATOM 748 N N . ALA A 1 96 ? -1.078 2.099 14.848 1.00 97.19 96 ALA A N 1
ATOM 749 C CA . ALA A 1 96 ? -0.976 1.379 16.113 1.00 97.19 96 ALA A CA 1
ATOM 750 C C . ALA A 1 96 ? -1.773 2.090 17.220 1.00 97.19 96 ALA A C 1
ATOM 752 O O . ALA A 1 96 ? -2.536 1.441 17.937 1.00 97.19 96 ALA A O 1
ATOM 753 N N . ALA A 1 97 ? -1.679 3.423 17.307 1.00 95.69 97 ALA A N 1
ATOM 754 C CA . ALA A 1 97 ? -2.451 4.206 18.271 1.00 95.69 97 ALA A CA 1
ATOM 755 C C . ALA A 1 97 ? -3.969 4.096 18.036 1.00 95.69 97 ALA A C 1
ATOM 757 O O . ALA A 1 97 ? -4.728 3.897 18.984 1.00 95.69 97 ALA A O 1
ATOM 758 N N . ILE A 1 98 ? -4.420 4.161 16.777 1.00 95.69 98 ILE A N 1
ATOM 759 C CA . ILE A 1 98 ? -5.841 4.000 16.423 1.00 95.69 98 ILE A CA 1
ATOM 760 C C . ILE A 1 98 ? -6.325 2.572 16.701 1.00 95.69 98 ILE A C 1
ATOM 762 O O . ILE A 1 98 ? -7.400 2.389 17.271 1.00 95.69 98 ILE A O 1
ATOM 766 N N . ARG A 1 99 ? -5.535 1.554 16.345 1.00 96.38 99 ARG A N 1
ATOM 767 C CA . ARG A 1 99 ? -5.858 0.145 16.611 1.00 96.38 99 ARG A CA 1
ATOM 768 C C . ARG A 1 99 ? -5.970 -0.146 18.102 1.00 96.38 99 ARG A C 1
ATOM 770 O O . ARG A 1 99 ? -6.760 -1.000 18.469 1.00 96.38 99 ARG A O 1
ATOM 777 N N . ALA A 1 100 ? -5.240 0.567 18.956 1.00 96.81 100 ALA A N 1
ATOM 778 C CA . ALA A 1 100 ? -5.315 0.404 20.406 1.00 96.81 100 ALA A CA 1
ATOM 779 C C . ALA A 1 100 ? -6.570 1.032 21.051 1.00 96.81 100 ALA A C 1
ATOM 781 O O . ALA A 1 100 ? -6.825 0.789 22.233 1.00 96.81 100 ALA A O 1
ATOM 782 N N . MET A 1 101 ? -7.357 1.827 20.313 1.00 94.75 101 MET A N 1
ATOM 783 C CA . MET A 1 101 ? -8.575 2.454 20.837 1.00 94.75 101 MET A CA 1
ATOM 784 C C . MET A 1 101 ? -9.639 1.402 21.189 1.00 94.75 101 MET A C 1
ATOM 786 O O . MET A 1 101 ? -9.828 0.414 20.475 1.00 94.75 101 MET A O 1
ATOM 790 N N . GLU A 1 102 ? -10.366 1.631 22.284 1.00 93.00 102 GLU A N 1
ATOM 791 C CA . GLU A 1 102 ? -11.501 0.790 22.680 1.00 93.00 102 GLU A CA 1
ATOM 792 C C . GLU A 1 102 ? -12.558 0.745 21.564 1.00 93.00 102 GLU A C 1
ATOM 794 O O . GLU A 1 102 ? -12.889 1.768 20.961 1.00 93.00 102 GLU A O 1
ATOM 799 N N . GLY A 1 103 ? -13.061 -0.451 21.255 1.00 90.19 103 GLY A N 1
ATOM 800 C CA . GLY A 1 103 ? -14.001 -0.679 20.158 1.00 90.19 103 GLY A CA 1
ATOM 801 C C . GLY A 1 103 ? -13.338 -0.810 18.783 1.00 90.19 103 GLY A C 1
ATOM 802 O O . GLY A 1 103 ? -14.006 -1.228 17.837 1.00 90.19 103 GLY A O 1
ATOM 803 N N . VAL A 1 104 ? -12.045 -0.484 18.659 1.00 94.88 104 VAL A N 1
ATOM 804 C CA . VAL A 1 104 ? -11.232 -0.756 17.462 1.00 94.88 104 VAL A CA 1
ATOM 805 C C . VAL A 1 104 ? -10.313 -1.951 17.696 1.00 94.88 104 VAL A C 1
ATOM 807 O O . VAL A 1 104 ? -10.176 -2.785 16.799 1.00 94.88 104 VAL A O 1
ATOM 810 N N . ARG A 1 105 ? -9.713 -2.071 18.887 1.00 95.94 105 ARG A N 1
ATOM 811 C CA . ARG A 1 105 ? -8.748 -3.136 19.217 1.00 95.94 105 ARG A CA 1
ATOM 812 C C . ARG A 1 105 ? -9.321 -4.548 19.102 1.00 95.94 105 ARG A C 1
ATOM 814 O O . ARG A 1 105 ? -8.576 -5.477 18.822 1.00 95.94 105 ARG A O 1
ATOM 821 N N . GLU A 1 106 ? -10.627 -4.709 19.307 1.00 94.38 106 GLU A N 1
ATOM 822 C CA . GLU A 1 106 ? -11.332 -5.993 19.241 1.00 94.38 106 GLU A CA 1
ATOM 823 C C . GLU A 1 106 ? -11.738 -6.388 17.813 1.00 94.38 106 GLU A C 1
ATOM 825 O O . GLU A 1 106 ? -12.194 -7.509 17.581 1.00 94.38 106 GLU A O 1
ATOM 830 N N . LEU A 1 107 ? -11.626 -5.465 16.856 1.00 95.31 107 LEU A N 1
ATOM 831 C CA . LEU A 1 107 ? -11.987 -5.703 15.465 1.00 95.31 107 LEU A CA 1
ATOM 832 C C . LEU A 1 107 ? -10.835 -6.358 14.710 1.00 95.31 107 LEU A C 1
ATOM 834 O O . LEU A 1 107 ? -9.670 -6.147 15.024 1.00 95.31 107 LEU A O 1
ATOM 838 N N . ARG A 1 108 ? -11.174 -7.059 13.626 1.00 96.44 108 ARG A N 1
ATOM 839 C CA . ARG A 1 108 ? -10.184 -7.397 12.601 1.00 96.44 108 ARG A CA 1
ATOM 840 C C . ARG A 1 108 ? -9.698 -6.135 11.891 1.00 96.44 108 ARG A C 1
ATOM 842 O O . ARG A 1 108 ? -10.510 -5.247 11.600 1.00 96.44 108 ARG A O 1
ATOM 849 N N . HIS A 1 109 ? -8.408 -6.070 11.585 1.00 96.88 109 HIS A N 1
ATOM 850 C CA . HIS A 1 109 ? -7.739 -4.905 11.006 1.00 96.88 109 HIS A CA 1
ATOM 851 C C . HIS A 1 109 ? -7.268 -5.201 9.580 1.00 96.88 109 HIS A C 1
ATOM 853 O O . HIS A 1 109 ? -6.463 -6.098 9.348 1.00 96.88 109 HIS A O 1
ATOM 859 N N . PHE A 1 110 ? -7.736 -4.409 8.616 1.00 95.69 110 PHE A N 1
ATOM 860 C CA . PHE A 1 110 ? -7.370 -4.538 7.203 1.00 95.69 110 PHE A CA 1
ATOM 861 C C . PHE A 1 110 ? -6.675 -3.277 6.694 1.00 95.69 110 PHE A C 1
ATOM 863 O O . PHE A 1 110 ? -7.098 -2.165 7.009 1.00 95.69 110 PHE A O 1
ATOM 870 N N . LEU A 1 111 ? -5.664 -3.439 5.841 1.00 95.12 111 LEU A N 1
ATOM 871 C CA . LEU A 1 111 ? -5.052 -2.333 5.098 1.00 95.12 111 LEU A CA 1
ATOM 872 C C . LEU A 1 111 ? -5.686 -2.198 3.717 1.00 95.12 111 LEU A C 1
ATOM 874 O O . LEU A 1 111 ? -5.922 -3.198 3.045 1.00 95.12 111 LEU A O 1
ATOM 878 N N . LEU A 1 112 ? -5.881 -0.968 3.249 1.00 93.00 112 LEU A N 1
ATOM 879 C CA . LEU A 1 112 ? -6.178 -0.676 1.848 1.00 93.00 112 LEU A CA 1
ATOM 880 C C . LEU A 1 112 ? -5.182 0.342 1.316 1.00 93.00 112 LEU A C 1
ATOM 882 O O . LEU A 1 112 ? -5.120 1.461 1.812 1.00 93.00 112 LEU A O 1
ATOM 886 N N . GLY A 1 113 ? -4.426 -0.022 0.286 1.00 90.00 113 GLY A N 1
ATOM 887 C CA . GLY A 1 113 ? -3.453 0.865 -0.342 1.00 90.00 113 GLY A CA 1
ATOM 888 C C . GLY A 1 113 ? -3.783 1.161 -1.799 1.00 90.00 113 GLY A C 1
ATOM 889 O O . GLY A 1 113 ? -4.019 0.239 -2.581 1.00 90.00 113 GLY A O 1
ATOM 890 N N . GLN A 1 114 ? -3.754 2.441 -2.181 1.00 86.19 114 GLN A N 1
ATOM 891 C CA . GLN A 1 114 ? -3.950 2.877 -3.568 1.00 86.19 114 GLN A CA 1
ATOM 892 C C . GLN A 1 114 ? -2.683 3.530 -4.138 1.00 86.19 114 GLN A C 1
ATOM 894 O O . GLN A 1 114 ? -2.120 4.427 -3.512 1.00 86.19 114 GLN A O 1
ATOM 899 N N . SER A 1 115 ? -2.225 3.113 -5.328 1.00 87.81 115 SER A N 1
ATOM 900 C CA . SER A 1 115 ? -1.001 3.650 -5.962 1.00 87.81 115 SER A CA 1
ATOM 901 C C . SER A 1 115 ? 0.211 3.591 -5.018 1.00 87.81 115 SER A C 1
ATOM 903 O O . SER A 1 115 ? 0.527 2.513 -4.509 1.00 87.81 115 SER A O 1
ATOM 905 N N . MET A 1 116 ? 0.882 4.713 -4.734 1.00 89.69 116 MET A N 1
ATOM 906 C CA . MET A 1 116 ? 1.944 4.793 -3.719 1.00 89.69 116 MET A CA 1
ATOM 907 C C . MET A 1 116 ? 1.492 4.237 -2.359 1.00 89.69 116 MET A C 1
ATOM 909 O O . MET A 1 116 ? 2.266 3.553 -1.695 1.00 89.69 116 MET A O 1
ATOM 913 N N . GLY A 1 117 ? 0.236 4.451 -1.970 1.00 89.88 117 GLY A N 1
ATOM 914 C CA . GLY A 1 117 ? -0.340 3.893 -0.752 1.00 89.88 117 GLY A CA 1
ATOM 915 C C . GLY A 1 117 ? -0.398 2.364 -0.751 1.00 89.88 117 GLY A C 1
ATOM 916 O O . GLY A 1 117 ? -0.356 1.752 0.310 1.00 89.88 117 GLY A O 1
ATOM 917 N N . GLY A 1 118 ? -0.403 1.724 -1.925 1.00 85.81 118 GLY A N 1
ATOM 918 C CA . GLY A 1 118 ? -0.192 0.281 -2.069 1.00 85.81 118 GLY A CA 1
ATOM 919 C C . GLY A 1 118 ? 1.215 -0.151 -1.652 1.00 85.81 118 GLY A C 1
ATOM 920 O O . GLY A 1 118 ? 1.366 -1.143 -0.946 1.00 85.81 118 GLY A O 1
ATOM 921 N N . ALA A 1 119 ? 2.240 0.632 -2.011 1.00 84.56 119 ALA A N 1
ATOM 922 C CA . ALA A 1 119 ? 3.614 0.416 -1.551 1.00 84.56 119 ALA A CA 1
ATOM 923 C C . ALA A 1 119 ? 3.728 0.577 -0.029 1.00 84.56 119 ALA A C 1
ATOM 925 O O . ALA A 1 119 ? 4.414 -0.203 0.628 1.00 84.56 119 ALA A O 1
ATOM 926 N N . VAL A 1 120 ? 3.041 1.584 0.521 1.00 93.06 120 VAL A N 1
ATOM 927 C CA . VAL A 1 120 ? 2.969 1.829 1.967 1.00 93.06 120 VAL A CA 1
ATOM 928 C C . VAL A 1 120 ? 2.308 0.641 2.663 1.00 93.06 120 VAL A C 1
ATOM 930 O O . VAL A 1 120 ? 2.933 0.044 3.531 1.00 93.06 120 VAL A O 1
ATOM 933 N N . ALA A 1 121 ? 1.113 0.227 2.229 1.00 90.31 121 ALA A N 1
ATOM 934 C CA . ALA A 1 121 ? 0.380 -0.903 2.802 1.00 90.31 121 ALA A CA 1
ATOM 935 C C . ALA A 1 121 ? 1.187 -2.212 2.764 1.00 90.31 121 ALA A C 1
ATOM 937 O O . ALA A 1 121 ? 1.292 -2.903 3.775 1.00 90.31 121 ALA A O 1
ATOM 938 N N . LEU A 1 122 ? 1.826 -2.523 1.629 1.00 85.75 122 LEU A N 1
ATOM 939 C CA . LEU A 1 122 ? 2.708 -3.688 1.511 1.00 85.75 122 LEU A CA 1
ATOM 940 C C . LEU A 1 122 ? 3.888 -3.612 2.482 1.00 85.75 122 LEU A C 1
ATOM 942 O O . LEU A 1 122 ? 4.215 -4.594 3.140 1.00 85.75 122 LEU A O 1
ATOM 946 N N . LYS A 1 123 ? 4.530 -2.447 2.592 1.00 88.25 123 LYS A N 1
ATOM 947 C CA . LYS A 1 123 ? 5.693 -2.273 3.462 1.00 88.25 123 LYS A CA 1
ATOM 948 C C . LYS A 1 123 ? 5.326 -2.320 4.947 1.00 88.25 123 LYS A C 1
ATOM 950 O O . LYS A 1 123 ? 6.097 -2.878 5.720 1.00 88.25 123 LYS A O 1
ATOM 955 N N . ILE A 1 124 ? 4.160 -1.796 5.331 1.00 94.25 124 ILE A N 1
ATOM 956 C CA . ILE A 1 124 ? 3.595 -1.953 6.679 1.00 94.25 124 ILE A CA 1
ATOM 957 C C . ILE A 1 124 ? 3.408 -3.437 6.989 1.00 94.25 124 ILE A C 1
ATOM 959 O O . ILE A 1 124 ? 3.940 -3.922 7.983 1.00 94.25 124 ILE A O 1
ATOM 963 N N . HIS A 1 125 ? 2.714 -4.166 6.111 1.00 88.81 125 HIS A N 1
ATOM 964 C CA . HIS A 1 125 ? 2.446 -5.586 6.318 1.00 88.81 125 HIS A CA 1
ATOM 965 C C . HIS A 1 125 ? 3.740 -6.410 6.406 1.00 88.81 125 HIS A C 1
ATOM 967 O O . HIS A 1 125 ? 3.871 -7.248 7.286 1.00 88.81 125 HIS A O 1
ATOM 973 N N . LEU A 1 126 ? 4.752 -6.109 5.583 1.00 85.38 126 LEU A N 1
ATOM 974 C CA . LEU A 1 126 ? 6.069 -6.754 5.672 1.00 85.38 126 LEU A CA 1
ATOM 975 C C . LEU A 1 126 ? 6.815 -6.455 6.985 1.00 85.38 126 LEU A C 1
ATOM 977 O O . LEU A 1 126 ? 7.585 -7.294 7.444 1.00 85.38 126 LEU A O 1
ATOM 981 N N . LYS A 1 127 ? 6.624 -5.270 7.581 1.00 89.56 127 LYS A N 1
ATOM 982 C CA . LYS A 1 127 ? 7.213 -4.912 8.886 1.00 89.56 127 LYS A CA 1
ATOM 983 C C . LYS A 1 127 ? 6.436 -5.504 10.067 1.00 89.56 127 LYS A C 1
ATOM 985 O O . LYS A 1 127 ? 7.015 -5.668 11.137 1.00 89.56 127 LYS A O 1
ATOM 990 N N . GLN A 1 128 ? 5.147 -5.784 9.889 1.00 92.69 128 GLN A N 1
ATOM 991 C CA . GLN A 1 128 ? 4.223 -6.217 10.937 1.00 92.69 128 GLN A CA 1
ATOM 992 C C . GLN A 1 128 ? 3.293 -7.343 10.430 1.00 92.69 128 GLN A C 1
ATOM 994 O O . GLN A 1 128 ? 2.082 -7.136 10.337 1.00 92.69 128 GLN A O 1
ATOM 999 N N . PRO A 1 129 ? 3.828 -8.524 10.063 1.00 83.44 129 PRO A N 1
ATOM 1000 C CA . PRO A 1 129 ? 3.066 -9.553 9.342 1.00 83.44 129 PRO A CA 1
ATOM 1001 C C . PRO A 1 129 ? 1.875 -10.108 10.132 1.00 83.44 129 PRO A C 1
ATOM 1003 O O . PRO A 1 129 ? 0.844 -10.404 9.540 1.00 83.44 129 PRO A O 1
ATOM 1006 N N . GLU A 1 130 ? 1.988 -10.168 11.460 1.00 91.88 130 GLU A N 1
ATOM 1007 C CA . GLU A 1 130 ? 0.958 -10.718 12.358 1.00 91.88 130 GLU A CA 1
ATOM 1008 C C . GLU A 1 130 ? -0.080 -9.678 12.817 1.00 91.88 130 GLU A C 1
ATOM 1010 O O . GLU A 1 130 ? -1.055 -10.012 13.481 1.00 91.88 130 GLU A O 1
ATOM 1015 N N . GLU A 1 131 ? 0.123 -8.400 12.492 1.00 93.50 131 GLU A N 1
ATOM 1016 C CA . GLU A 1 131 ? -0.705 -7.297 12.997 1.00 93.50 131 GLU A CA 1
ATOM 1017 C C . GLU A 1 131 ? -1.920 -6.982 12.109 1.00 93.50 131 GLU A C 1
ATOM 1019 O O . GLU A 1 131 ? -2.758 -6.157 12.476 1.00 93.50 131 GLU A O 1
ATOM 1024 N N . TRP A 1 132 ? -2.011 -7.591 10.925 1.00 92.50 132 TRP A N 1
ATOM 1025 C CA . TRP A 1 132 ? -3.018 -7.259 9.917 1.00 92.50 132 TRP A CA 1
ATOM 1026 C C . TRP A 1 132 ? -3.701 -8.519 9.386 1.00 92.50 132 TRP A C 1
ATOM 1028 O O . TRP A 1 132 ? -3.047 -9.391 8.821 1.00 92.50 132 TRP A O 1
ATOM 1038 N N . ASP A 1 133 ? -5.031 -8.573 9.482 1.00 94.00 133 ASP A N 1
ATOM 1039 C CA . ASP A 1 133 ? -5.860 -9.698 9.021 1.00 94.00 133 ASP A CA 1
ATOM 1040 C C . ASP A 1 133 ? -5.984 -9.779 7.488 1.00 94.00 133 ASP A C 1
ATOM 1042 O O . ASP A 1 133 ? -6.494 -10.762 6.942 1.00 94.00 133 ASP A O 1
ATOM 1046 N N . GLY A 1 134 ? -5.562 -8.736 6.769 1.00 83.19 134 GLY A N 1
ATOM 1047 C CA . GLY A 1 134 ? -5.510 -8.740 5.311 1.00 83.19 134 GLY A CA 1
ATOM 1048 C C . GLY A 1 134 ? -5.143 -7.395 4.691 1.00 83.19 134 GLY A C 1
ATOM 1049 O O . GLY A 1 134 ? -5.213 -6.339 5.325 1.00 83.19 134 GLY A O 1
ATOM 1050 N N . VAL A 1 135 ? -4.773 -7.438 3.410 1.00 84.75 135 VAL A N 1
ATOM 1051 C CA . VAL A 1 135 ? -4.359 -6.267 2.626 1.00 84.75 135 VAL A CA 1
ATOM 1052 C C . VAL A 1 135 ? -5.137 -6.213 1.312 1.00 84.75 135 VAL A C 1
ATOM 1054 O O . VAL A 1 135 ? -5.193 -7.189 0.567 1.00 84.75 135 VAL A O 1
ATOM 1057 N N . LEU A 1 136 ? -5.717 -5.053 1.014 1.00 85.75 136 LEU A N 1
ATOM 1058 C CA . LEU A 1 136 ? -6.397 -4.725 -0.232 1.00 85.75 136 LEU A CA 1
ATOM 1059 C C . LEU A 1 136 ? -5.525 -3.751 -1.031 1.00 85.75 136 LEU A C 1
ATOM 1061 O O . LEU A 1 136 ? -5.070 -2.734 -0.504 1.00 85.75 136 LEU A O 1
ATOM 1065 N N . LEU A 1 137 ? -5.301 -4.035 -2.312 1.00 75.88 137 LEU A N 1
ATOM 1066 C CA . LEU A 1 137 ? -4.433 -3.227 -3.170 1.00 75.88 137 LEU A CA 1
ATOM 1067 C C . LEU A 1 137 ? -5.191 -2.750 -4.405 1.00 75.88 137 LEU A C 1
ATOM 1069 O O . LEU A 1 137 ? -5.748 -3.550 -5.152 1.00 75.88 137 LEU A O 1
ATOM 1073 N N . VAL A 1 138 ? -5.172 -1.439 -4.638 1.00 79.38 138 VAL A N 1
ATOM 1074 C CA . VAL A 1 138 ? -5.790 -0.801 -5.805 1.00 79.38 138 VAL A CA 1
ATOM 1075 C C . VAL A 1 138 ? -4.698 -0.120 -6.622 1.00 79.38 138 VAL A C 1
ATOM 1077 O O . VAL A 1 138 ? -4.169 0.917 -6.221 1.00 79.38 138 VAL A O 1
ATOM 1080 N N . ALA A 1 139 ? -4.351 -0.717 -7.766 1.00 81.38 139 ALA A N 1
ATOM 1081 C CA . ALA A 1 139 ? -3.265 -0.258 -8.637 1.00 81.38 139 ALA A CA 1
ATOM 1082 C C . ALA A 1 139 ? -1.968 0.065 -7.854 1.00 81.38 139 ALA A C 1
ATOM 1084 O O . ALA A 1 139 ? -1.528 1.214 -7.870 1.00 81.38 139 ALA A O 1
ATOM 1085 N N . PRO A 1 140 ? -1.390 -0.889 -7.095 1.00 75.69 140 PRO A N 1
ATOM 1086 C CA . PRO A 1 140 ? -0.287 -0.607 -6.179 1.00 75.69 140 PRO A CA 1
ATOM 1087 C C . PRO A 1 140 ? 1.010 -0.246 -6.914 1.00 75.69 140 PRO A C 1
ATOM 1089 O O . PRO A 1 140 ? 1.369 -0.859 -7.916 1.00 75.69 140 PRO A O 1
ATOM 1092 N N . MET A 1 141 ? 1.774 0.695 -6.357 1.00 75.88 141 MET A N 1
ATOM 1093 C CA . MET A 1 141 ? 3.165 0.919 -6.749 1.00 75.88 141 MET A CA 1
ATOM 1094 C C . MET A 1 141 ? 4.041 -0.159 -6.094 1.00 75.88 141 MET A C 1
ATOM 1096 O O . MET A 1 141 ? 4.404 -0.044 -4.929 1.00 75.88 141 MET A O 1
ATOM 1100 N N . CYS A 1 142 ? 4.382 -1.228 -6.806 1.00 63.88 142 CYS A N 1
ATOM 1101 C CA . CYS A 1 142 ? 5.206 -2.312 -6.262 1.00 63.88 142 CYS A CA 1
ATOM 1102 C C . CYS A 1 142 ? 6.509 -2.495 -7.050 1.00 63.88 142 CYS A C 1
ATOM 1104 O O . CYS A 1 142 ? 6.529 -2.408 -8.275 1.00 63.88 142 CYS A O 1
ATOM 1106 N N . LYS A 1 143 ? 7.606 -2.766 -6.329 1.00 60.75 143 LYS A N 1
ATOM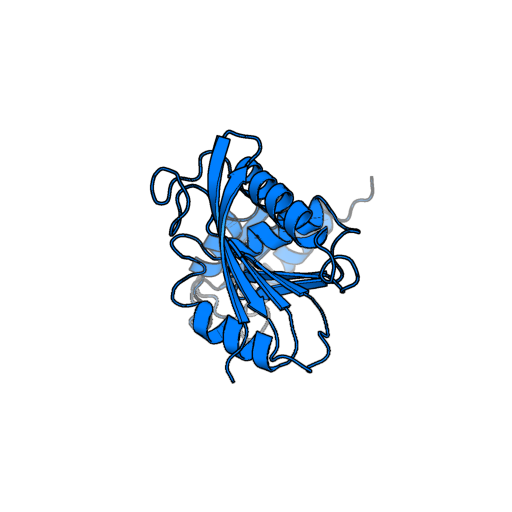 1107 C CA . LYS A 1 143 ? 8.905 -3.145 -6.901 1.00 60.75 143 LYS A CA 1
ATOM 1108 C C . LYS A 1 143 ? 9.122 -4.646 -6.714 1.00 60.75 143 LYS A C 1
ATOM 1110 O O . LYS A 1 143 ? 8.990 -5.143 -5.599 1.00 60.75 143 LYS A O 1
ATOM 1115 N N . VAL A 1 144 ? 9.502 -5.351 -7.776 1.00 63.00 144 VAL A N 1
ATOM 1116 C CA . VAL A 1 144 ? 9.911 -6.767 -7.717 1.00 63.00 144 VAL A CA 1
ATOM 1117 C C . VAL A 1 144 ? 11.335 -6.861 -7.156 1.00 63.00 144 VAL A C 1
ATOM 1119 O O . VAL A 1 144 ? 12.201 -6.121 -7.615 1.00 63.00 144 VAL A O 1
ATOM 1122 N N . ARG A 1 145 ? 11.582 -7.721 -6.156 1.00 68.50 145 ARG A N 1
ATOM 1123 C CA . ARG A 1 145 ? 12.912 -7.915 -5.525 1.00 68.50 145 ARG A CA 1
ATOM 1124 C C . ARG A 1 145 ? 13.602 -9.234 -5.917 1.00 68.50 145 ARG A C 1
ATOM 1126 O O . ARG A 1 145 ? 14.798 -9.371 -5.693 1.00 68.50 145 ARG A O 1
ATOM 1133 N N . SER A 1 146 ? 12.872 -10.186 -6.488 1.00 77.56 146 SER A N 1
ATOM 1134 C CA . SER A 1 146 ? 13.414 -11.468 -6.963 1.00 77.56 146 SER A CA 1
ATOM 1135 C C . SER A 1 146 ? 14.069 -11.333 -8.344 1.00 77.56 146 SER A C 1
ATOM 1137 O O . SER A 1 146 ? 13.743 -10.366 -9.039 1.00 77.56 146 SER A O 1
ATOM 1139 N N . PRO A 1 147 ? 14.926 -12.293 -8.757 1.00 85.31 147 PRO A N 1
ATOM 1140 C CA . PRO A 1 147 ? 15.365 -12.432 -10.143 1.00 85.31 147 PRO A CA 1
ATOM 1141 C C . PRO A 1 147 ? 14.194 -12.293 -11.119 1.00 85.31 147 PRO A C 1
ATOM 1143 O O . PRO A 1 147 ? 13.135 -12.888 -10.901 1.00 85.31 147 PRO A O 1
ATOM 1146 N N . LEU A 1 148 ? 14.350 -11.461 -12.149 1.00 86.00 148 LEU A N 1
ATOM 1147 C CA . LEU A 1 148 ? 13.242 -11.063 -13.022 1.00 86.00 148 LEU A CA 1
ATOM 1148 C C . LEU A 1 148 ? 13.641 -11.095 -14.498 1.00 86.00 148 LEU A C 1
ATOM 1150 O O . LEU A 1 148 ? 14.501 -10.330 -14.925 1.00 86.00 148 LEU A O 1
ATOM 1154 N N . LEU A 1 149 ? 12.937 -11.889 -15.301 1.00 91.12 149 LEU A N 1
ATOM 1155 C CA . LEU A 1 149 ? 12.986 -11.823 -16.761 1.00 91.12 149 LEU A CA 1
ATOM 1156 C C . LEU A 1 149 ? 11.702 -11.174 -17.294 1.00 91.12 149 LEU A C 1
ATOM 1158 O O . LEU A 1 149 ? 10.601 -11.636 -17.002 1.00 91.12 149 LEU A O 1
ATOM 1162 N N . ILE A 1 150 ? 11.838 -10.106 -18.079 1.00 89.19 150 ILE A N 1
ATOM 1163 C CA . ILE A 1 150 ? 10.738 -9.428 -18.773 1.00 89.19 150 ILE A CA 1
ATOM 1164 C C . ILE A 1 150 ? 10.972 -9.567 -20.278 1.00 89.19 150 ILE A C 1
ATOM 1166 O O . ILE A 1 150 ? 11.993 -9.114 -20.792 1.00 89.19 150 ILE A O 1
ATOM 1170 N N . LEU A 1 151 ? 10.016 -10.163 -20.983 1.00 91.56 151 LEU A N 1
ATOM 1171 C CA . LEU A 1 151 ? 10.038 -10.365 -22.432 1.00 91.56 151 LEU A CA 1
ATOM 1172 C C . LEU A 1 151 ? 8.837 -9.632 -23.032 1.00 91.56 151 LEU A C 1
ATOM 1174 O O . LEU A 1 151 ? 7.730 -9.768 -22.513 1.00 91.56 151 LEU A O 1
ATOM 1178 N N . HIS A 1 152 ? 9.039 -8.824 -24.072 1.00 89.56 152 HIS A N 1
ATOM 1179 C CA . HIS A 1 152 ? 7.953 -8.033 -24.662 1.00 89.56 152 HIS A CA 1
ATOM 1180 C C . HIS A 1 152 ? 8.182 -7.792 -26.163 1.00 89.56 152 HIS A C 1
ATOM 1182 O O . HIS A 1 152 ? 9.321 -7.606 -26.593 1.00 89.56 152 HIS A O 1
ATOM 1188 N N . GLY A 1 153 ? 7.123 -7.779 -26.974 1.00 93.81 153 GLY A N 1
ATOM 1189 C CA . GLY A 1 153 ? 7.211 -7.450 -28.401 1.00 93.81 153 GLY A CA 1
ATOM 1190 C C . GLY A 1 153 ? 7.301 -5.940 -28.646 1.00 93.81 153 GLY A C 1
ATOM 1191 O O . GLY A 1 153 ? 6.439 -5.189 -28.207 1.00 93.81 153 GLY A O 1
ATOM 1192 N N . ALA A 1 154 ? 8.323 -5.452 -29.350 1.00 92.88 154 ALA A N 1
ATOM 1193 C CA . ALA A 1 154 ? 8.528 -4.009 -29.536 1.00 92.88 154 ALA A CA 1
ATOM 1194 C C . ALA A 1 154 ? 7.426 -3.319 -30.370 1.00 92.88 154 ALA A C 1
ATOM 1196 O O . ALA A 1 154 ? 7.261 -2.103 -30.274 1.00 92.88 154 ALA A O 1
ATOM 1197 N N . ALA A 1 155 ? 6.670 -4.087 -31.159 1.00 91.81 155 ALA A N 1
ATOM 1198 C CA . ALA A 1 155 ? 5.554 -3.631 -31.983 1.00 91.81 155 ALA A CA 1
ATOM 1199 C C . ALA A 1 155 ? 4.175 -3.975 -31.377 1.00 91.81 155 ALA A C 1
ATOM 1201 O O . ALA A 1 155 ? 3.160 -3.885 -32.076 1.00 91.81 155 ALA A O 1
ATOM 1202 N N . ASP A 1 156 ? 4.111 -4.365 -30.097 1.00 86.56 156 ASP A N 1
ATOM 1203 C CA . ASP A 1 156 ? 2.854 -4.653 -29.403 1.00 86.56 156 ASP A CA 1
ATOM 1204 C C . ASP A 1 156 ? 1.929 -3.416 -29.381 1.00 86.56 156 ASP A C 1
ATOM 1206 O O . ASP A 1 156 ? 2.290 -2.329 -28.928 1.00 86.56 156 ASP A O 1
ATOM 1210 N N . LYS A 1 157 ? 0.715 -3.587 -29.922 1.00 84.38 157 LYS A N 1
ATOM 1211 C CA . LYS A 1 157 ? -0.349 -2.567 -29.964 1.00 84.38 157 LYS A CA 1
ATOM 1212 C C . LYS A 1 157 ? -1.448 -2.801 -28.926 1.00 84.38 157 LYS A C 1
ATOM 1214 O O . LYS A 1 157 ? -2.329 -1.957 -28.781 1.00 84.38 157 LYS A O 1
ATOM 1219 N N . VAL A 1 158 ? -1.431 -3.951 -28.258 1.00 79.69 158 VAL A N 1
ATOM 1220 C CA . VAL A 1 158 ? -2.358 -4.320 -27.184 1.00 79.69 158 VAL A CA 1
ATOM 1221 C C . VAL A 1 158 ? -1.819 -3.801 -25.856 1.00 79.69 158 VAL A C 1
ATOM 1223 O O . VAL A 1 158 ? -2.559 -3.177 -25.096 1.00 79.69 158 VAL A O 1
ATOM 1226 N N . THR A 1 159 ? -0.526 -4.011 -25.599 1.00 60.59 159 THR A N 1
ATOM 1227 C CA . THR A 1 159 ? 0.163 -3.518 -24.401 1.00 60.59 159 THR A CA 1
ATOM 1228 C C . THR A 1 159 ? 1.372 -2.680 -24.805 1.00 60.59 159 THR A C 1
ATOM 1230 O O . THR A 1 159 ? 2.216 -3.144 -25.554 1.00 60.59 159 THR A O 1
ATOM 1233 N N . ASP A 1 160 ? 1.475 -1.438 -24.318 1.00 77.25 160 ASP A N 1
ATOM 1234 C CA . ASP A 1 160 ? 2.617 -0.569 -24.638 1.00 77.25 160 ASP A CA 1
ATOM 1235 C C . ASP A 1 160 ? 3.924 -1.140 -24.031 1.00 77.25 160 ASP A C 1
ATOM 1237 O O . ASP A 1 160 ? 4.013 -1.269 -22.799 1.00 77.25 160 ASP A O 1
ATOM 1241 N N . PRO A 1 161 ? 4.976 -1.401 -24.836 1.00 76.69 161 PRO A N 1
ATOM 1242 C CA . PRO A 1 161 ? 6.268 -1.898 -24.350 1.00 76.69 161 PRO A CA 1
ATOM 1243 C C . PRO A 1 161 ? 6.943 -0.997 -23.304 1.00 76.69 161 PRO A C 1
ATOM 1245 O O . PRO A 1 161 ? 7.791 -1.448 -22.523 1.00 76.69 161 PRO A O 1
ATOM 1248 N N . ASN A 1 162 ? 6.579 0.287 -23.241 1.00 77.25 162 ASN A N 1
ATOM 1249 C CA . ASN A 1 162 ? 7.057 1.203 -22.209 1.00 77.25 162 ASN A CA 1
ATOM 1250 C C . ASN A 1 162 ? 6.613 0.783 -20.801 1.00 77.25 162 ASN A C 1
ATOM 1252 O O . ASN A 1 162 ? 7.346 1.045 -19.846 1.00 77.25 162 ASN A O 1
ATOM 1256 N N . VAL A 1 163 ? 5.495 0.064 -20.651 1.00 62.56 163 VAL A N 1
ATOM 1257 C CA . VAL A 1 163 ? 5.066 -0.494 -19.356 1.00 62.56 163 VAL A CA 1
ATOM 1258 C C . VAL A 1 163 ? 6.089 -1.510 -18.838 1.00 62.56 163 VAL A C 1
ATOM 1260 O O . VAL A 1 163 ? 6.462 -1.470 -17.664 1.00 62.56 163 VAL A O 1
ATOM 1263 N N . SER A 1 164 ? 6.637 -2.357 -19.715 1.00 78.62 164 SER A N 1
ATOM 1264 C CA . SER A 1 164 ? 7.706 -3.302 -19.360 1.00 78.62 164 SER A CA 1
ATOM 1265 C C . SER A 1 164 ? 9.023 -2.603 -19.006 1.00 78.62 164 SER A C 1
ATOM 1267 O O . SER A 1 164 ? 9.711 -3.035 -18.078 1.00 78.62 164 SER A O 1
ATOM 1269 N N . LYS A 1 165 ? 9.356 -1.480 -19.661 1.00 79.31 165 LYS A N 1
ATOM 1270 C CA . LYS A 1 165 ? 10.508 -0.636 -19.275 1.00 79.31 165 LYS A CA 1
ATOM 1271 C C . LYS A 1 165 ? 10.310 0.001 -17.901 1.00 79.31 165 LYS A C 1
ATOM 1273 O O . LYS A 1 165 ? 11.243 0.047 -17.098 1.00 79.31 165 LYS A O 1
ATOM 1278 N N . ILE A 1 166 ? 9.098 0.472 -17.613 1.00 71.62 166 ILE A N 1
ATOM 1279 C CA . ILE A 1 166 ? 8.741 1.016 -16.301 1.00 71.62 166 ILE A CA 1
ATOM 1280 C C . ILE A 1 166 ? 8.901 -0.068 -15.228 1.00 71.62 166 ILE A C 1
ATOM 1282 O O . ILE A 1 166 ? 9.580 0.178 -14.231 1.00 71.62 166 ILE A O 1
ATOM 1286 N N . LEU A 1 167 ? 8.373 -1.276 -15.454 1.00 74.12 167 LEU A N 1
ATOM 1287 C CA . LEU A 1 167 ? 8.527 -2.408 -14.534 1.00 74.12 167 LEU A CA 1
ATOM 1288 C C . LEU A 1 167 ? 10.005 -2.761 -14.297 1.00 74.12 167 LEU A C 1
ATOM 1290 O O . LEU A 1 167 ? 10.417 -2.909 -13.146 1.00 74.12 167 LEU A O 1
ATOM 1294 N N . TYR A 1 168 ? 10.817 -2.822 -15.357 1.00 81.56 168 TYR A N 1
ATOM 1295 C CA . TYR A 1 168 ? 12.262 -3.059 -15.261 1.00 81.56 168 TYR A CA 1
ATOM 1296 C C . TYR A 1 168 ? 12.970 -2.009 -14.390 1.00 81.56 168 TYR A C 1
ATOM 1298 O O . TYR A 1 168 ? 13.754 -2.343 -13.497 1.00 81.56 168 TYR A O 1
ATOM 1306 N N . ASN A 1 169 ? 12.669 -0.727 -14.604 1.00 79.94 169 ASN A N 1
ATOM 1307 C CA . ASN A 1 169 ? 13.261 0.372 -13.839 1.00 79.94 169 ASN A CA 1
ATOM 1308 C C . ASN A 1 169 ? 12.782 0.385 -12.382 1.00 79.94 169 ASN A C 1
ATOM 1310 O O . ASN A 1 169 ? 13.545 0.726 -11.476 1.00 79.94 169 ASN A O 1
ATOM 1314 N N . MET A 1 170 ? 11.534 -0.019 -12.145 1.00 70.38 170 MET A N 1
ATOM 1315 C CA . MET A 1 170 ? 10.972 -0.125 -10.806 1.00 70.38 170 MET A CA 1
ATOM 1316 C C . MET A 1 170 ? 11.520 -1.334 -10.042 1.00 70.38 170 MET A C 1
ATOM 1318 O O . MET A 1 170 ? 11.701 -1.217 -8.836 1.00 70.38 170 MET A O 1
ATOM 1322 N N . ALA A 1 171 ? 11.83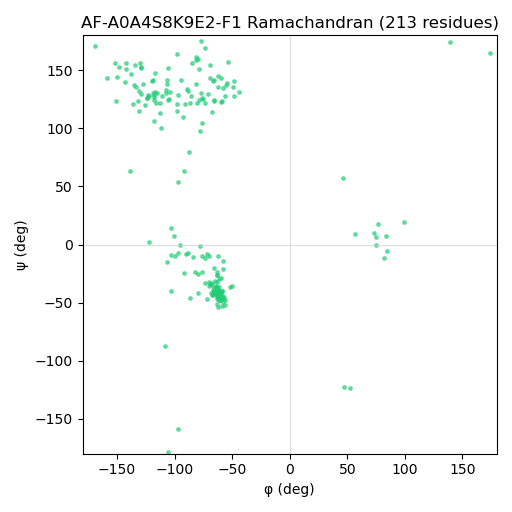4 -2.460 -10.687 1.00 76.44 171 ALA A N 1
ATOM 1323 C CA . ALA A 1 171 ? 12.338 -3.655 -10.008 1.00 76.44 171 ALA A CA 1
ATOM 1324 C C . ALA A 1 171 ? 13.606 -3.369 -9.170 1.00 76.44 171 ALA A C 1
ATOM 1326 O O . ALA A 1 171 ? 14.590 -2.802 -9.653 1.00 76.44 171 ALA A O 1
ATOM 1327 N N . ASN A 1 172 ? 13.566 -3.765 -7.896 1.00 78.06 172 ASN A N 1
ATOM 1328 C CA . ASN A 1 172 ? 14.611 -3.588 -6.887 1.00 78.06 172 ASN A CA 1
ATOM 1329 C C . ASN A 1 172 ? 15.471 -4.853 -6.749 1.00 78.06 172 ASN A C 1
ATOM 1331 O O . ASN A 1 172 ? 15.602 -5.417 -5.663 1.00 78.06 172 ASN A O 1
ATOM 1335 N N . THR A 1 173 ? 16.008 -5.305 -7.873 1.00 79.75 173 THR A N 1
ATOM 1336 C CA . THR A 1 173 ? 16.955 -6.413 -7.990 1.00 79.75 173 THR A CA 1
ATOM 1337 C C . THR A 1 173 ? 18.030 -6.005 -8.995 1.00 79.75 173 THR A C 1
ATOM 1339 O O . THR A 1 173 ? 17.743 -5.255 -9.935 1.00 79.75 173 THR A O 1
ATOM 1342 N N . ASN A 1 174 ? 19.263 -6.461 -8.781 1.00 84.94 174 ASN A N 1
ATOM 1343 C CA . ASN A 1 174 ? 20.327 -6.353 -9.784 1.00 84.94 174 ASN A CA 1
ATOM 1344 C C . ASN A 1 174 ? 20.228 -7.484 -10.813 1.00 84.94 174 ASN A C 1
ATOM 1346 O O . ASN A 1 174 ? 20.678 -7.331 -11.942 1.00 84.94 174 ASN A O 1
ATOM 1350 N N . ASP A 1 175 ? 19.598 -8.588 -10.420 1.00 88.19 175 ASP A N 1
ATOM 1351 C CA . ASP A 1 175 ? 19.276 -9.714 -11.278 1.00 88.19 175 ASP A CA 1
ATOM 1352 C C . ASP A 1 175 ? 17.923 -9.457 -11.950 1.00 88.19 175 ASP A C 1
ATOM 1354 O O . ASP A 1 175 ? 16.855 -9.851 -11.477 1.00 88.19 175 ASP A O 1
ATOM 1358 N N . LYS A 1 176 ? 17.960 -8.642 -13.001 1.00 91.44 176 LYS A N 1
ATOM 1359 C CA . LYS A 1 176 ? 16.809 -8.356 -13.850 1.00 91.44 176 LYS A CA 1
ATOM 1360 C C . LYS A 1 176 ? 17.248 -8.222 -15.291 1.00 91.44 176 LYS A C 1
ATOM 1362 O O . LYS A 1 176 ? 18.249 -7.579 -15.589 1.00 91.44 176 LYS A O 1
ATOM 1367 N N . THR A 1 177 ? 16.439 -8.759 -16.185 1.00 93.94 177 THR A N 1
ATOM 1368 C CA . THR A 1 177 ? 16.652 -8.711 -17.626 1.00 93.94 177 THR A CA 1
ATOM 1369 C C . THR A 1 177 ? 15.364 -8.255 -18.297 1.00 93.94 177 THR A C 1
ATOM 1371 O O . THR A 1 177 ? 14.290 -8.766 -17.993 1.00 93.94 177 THR A O 1
ATOM 1374 N N . LEU A 1 178 ? 15.463 -7.291 -19.212 1.00 95.00 178 LEU A N 1
ATOM 1375 C CA . LEU A 1 178 ? 14.384 -6.910 -20.123 1.00 95.00 178 LEU A CA 1
ATOM 1376 C C . LEU A 1 178 ? 14.856 -7.158 -21.555 1.00 95.00 178 LEU A C 1
ATOM 1378 O O . LEU A 1 178 ? 15.870 -6.593 -21.964 1.00 95.00 178 LEU A O 1
ATOM 1382 N N . LYS A 1 179 ? 14.105 -7.952 -22.320 1.00 95.62 179 LYS A N 1
ATOM 1383 C CA . LYS A 1 179 ? 14.302 -8.115 -23.763 1.00 95.62 179 LYS A CA 1
ATOM 1384 C C . LYS A 1 179 ? 13.077 -7.641 -24.528 1.00 95.62 179 LYS A C 1
ATOM 1386 O O . LYS A 1 179 ? 11.951 -8.050 -24.245 1.00 95.62 179 LYS A O 1
ATOM 1391 N N . LEU A 1 180 ? 13.332 -6.771 -25.501 1.00 95.75 180 LEU A N 1
ATOM 1392 C CA . LEU A 1 180 ? 12.348 -6.317 -26.472 1.00 95.75 180 LEU A CA 1
ATOM 1393 C C . LEU A 1 180 ? 12.634 -7.004 -27.806 1.00 95.75 180 LEU A C 1
ATOM 1395 O O . LEU A 1 180 ? 13.755 -6.928 -28.306 1.00 95.75 180 LEU A O 1
ATOM 1399 N N . TYR A 1 181 ? 11.636 -7.685 -28.360 1.00 94.81 181 TYR A N 1
ATOM 1400 C CA . TYR A 1 181 ? 11.756 -8.364 -29.648 1.00 94.81 181 TYR A CA 1
ATOM 1401 C C . TYR A 1 181 ? 11.279 -7.427 -30.755 1.00 94.81 181 TYR A C 1
ATOM 1403 O O . TYR A 1 181 ? 10.083 -7.149 -30.854 1.00 94.81 181 TYR A O 1
ATOM 1411 N N . GLU A 1 182 ? 12.213 -6.938 -31.575 1.00 93.69 182 GLU A N 1
ATOM 1412 C CA . GLU A 1 182 ? 11.915 -6.060 -32.714 1.00 93.69 182 GLU A CA 1
ATOM 1413 C C . GLU A 1 182 ? 10.887 -6.700 -33.657 1.00 93.69 182 GLU A C 1
ATOM 1415 O O . GLU A 1 182 ? 10.938 -7.905 -33.947 1.00 93.69 182 GLU A O 1
ATOM 1420 N N . GLU A 1 183 ? 9.927 -5.888 -34.107 1.00 91.94 183 GLU A N 1
ATOM 1421 C CA . GLU A 1 183 ? 8.768 -6.307 -34.915 1.00 91.94 183 GLU A CA 1
ATOM 1422 C C . GLU A 1 183 ? 7.885 -7.400 -34.267 1.00 91.94 183 GLU A C 1
ATOM 1424 O O . GLU A 1 183 ? 7.024 -7.964 -34.936 1.00 91.94 183 GLU A O 1
ATOM 1429 N N . GLY A 1 184 ? 8.104 -7.747 -32.992 1.00 90.25 184 GLY A N 1
ATOM 1430 C CA . GLY A 1 184 ? 7.257 -8.683 -32.250 1.00 90.25 184 GLY A CA 1
ATOM 1431 C C . GLY A 1 184 ? 6.008 -7.990 -31.713 1.00 90.25 184 GLY A C 1
ATOM 1432 O O . GLY A 1 184 ? 6.097 -6.871 -31.204 1.00 90.25 184 GLY A O 1
ATOM 1433 N N . PHE A 1 185 ? 4.860 -8.653 -31.799 1.00 88.88 185 PHE A N 1
ATOM 1434 C CA . PHE A 1 185 ? 3.574 -8.180 -31.291 1.00 88.88 185 PHE A CA 1
ATOM 1435 C C . PHE A 1 185 ? 3.282 -8.773 -29.900 1.00 88.88 185 PHE A C 1
ATOM 1437 O O . PHE A 1 185 ? 4.192 -9.172 -29.178 1.00 88.88 185 PHE A O 1
ATOM 1444 N N . HIS A 1 186 ? 2.012 -8.797 -29.489 1.00 78.81 186 HIS A N 1
ATOM 1445 C CA . HIS A 1 186 ? 1.605 -9.196 -28.140 1.00 78.81 186 HIS A CA 1
ATOM 1446 C C . HIS A 1 186 ? 1.951 -10.656 -27.799 1.00 78.81 186 HIS A C 1
ATOM 1448 O O . HIS A 1 186 ? 2.468 -10.953 -26.723 1.00 78.81 186 HIS A O 1
ATOM 1454 N N . CYS A 1 187 ? 1.704 -11.580 -28.729 1.00 84.31 187 CYS A N 1
ATOM 1455 C CA . CYS A 1 187 ? 1.854 -13.015 -28.500 1.00 84.31 187 CYS A CA 1
ATOM 1456 C C . CYS A 1 187 ? 3.256 -13.514 -28.892 1.00 84.31 187 CYS A C 1
ATOM 1458 O O . CYS A 1 187 ? 3.412 -14.345 -29.770 1.00 84.31 187 CYS A O 1
ATOM 1460 N N . ILE A 1 188 ? 4.323 -13.050 -28.241 1.00 88.25 188 ILE A N 1
ATOM 1461 C CA . ILE A 1 188 ? 5.705 -13.407 -28.642 1.00 88.25 188 ILE A CA 1
ATOM 1462 C C . ILE A 1 188 ? 6.065 -14.908 -28.559 1.00 88.25 188 ILE A C 1
ATOM 1464 O O . ILE A 1 188 ? 7.115 -15.314 -29.051 1.00 88.25 188 ILE A O 1
ATOM 1468 N N . LEU A 1 189 ? 5.208 -15.735 -27.953 1.00 81.25 189 LEU A N 1
ATOM 1469 C CA . LEU A 1 189 ? 5.364 -17.191 -27.862 1.00 81.25 189 LEU A CA 1
ATOM 1470 C C . LEU A 1 189 ? 4.523 -17.971 -28.887 1.00 81.25 189 LEU A C 1
ATOM 1472 O O . LEU A 1 189 ? 4.712 -19.177 -29.021 1.00 81.25 189 LEU A O 1
ATOM 1476 N N . GLU A 1 190 ? 3.604 -17.317 -29.602 1.00 75.06 190 GLU A N 1
ATOM 1477 C CA . GLU A 1 190 ? 2.669 -17.971 -30.523 1.00 75.06 190 GLU A CA 1
ATOM 1478 C C . GLU A 1 190 ? 2.107 -16.991 -31.565 1.00 75.06 190 GLU A C 1
ATOM 1480 O O . GLU A 1 190 ? 1.830 -15.837 -31.275 1.00 75.06 190 GLU A O 1
ATOM 1485 N N . GLY A 1 191 ? 1.898 -17.428 -32.808 1.00 72.38 191 GLY A N 1
ATOM 1486 C CA . GLY A 1 191 ? 1.382 -16.533 -33.859 1.00 72.38 191 GLY A CA 1
ATOM 1487 C C . GLY A 1 191 ? 2.405 -15.525 -34.408 1.00 72.38 191 GLY A C 1
ATOM 1488 O O . GLY A 1 191 ? 2.057 -14.686 -35.236 1.00 72.38 191 GLY A O 1
ATOM 1489 N N . GLU A 1 192 ? 3.666 -15.644 -33.997 1.00 85.69 192 GLU A N 1
ATOM 1490 C CA . GLU A 1 192 ? 4.839 -14.988 -34.579 1.00 85.69 192 GLU A CA 1
ATOM 1491 C C . GLU A 1 192 ? 5.577 -15.941 -35.543 1.00 85.69 192 GLU A C 1
ATOM 1493 O O . GLU A 1 192 ? 5.361 -17.152 -35.494 1.00 85.69 192 GLU A O 1
ATOM 1498 N N . PRO A 1 193 ? 6.478 -15.452 -36.416 1.00 92.81 193 PRO A N 1
ATOM 1499 C CA . PRO A 1 193 ? 7.347 -16.316 -37.210 1.00 92.81 193 PRO A CA 1
ATOM 1500 C C . PRO A 1 193 ? 8.153 -17.288 -36.333 1.00 92.81 193 PRO A C 1
ATOM 1502 O O . PRO A 1 193 ? 8.726 -16.873 -35.321 1.00 92.81 193 PRO A O 1
ATOM 1505 N N . ASP A 1 194 ? 8.288 -18.545 -36.769 1.00 89.25 194 ASP A N 1
ATOM 1506 C CA . ASP A 1 194 ? 8.938 -19.632 -36.012 1.00 89.25 194 ASP A CA 1
ATOM 1507 C C . ASP A 1 194 ? 10.328 -19.266 -35.470 1.00 89.25 194 ASP A C 1
ATOM 1509 O O . ASP A 1 194 ? 10.697 -19.650 -34.359 1.00 89.25 194 ASP A O 1
ATOM 1513 N N . GLY A 1 195 ? 11.098 -18.479 -36.229 1.00 89.88 195 GLY A N 1
ATOM 1514 C CA . GLY A 1 195 ? 12.414 -17.999 -35.801 1.00 89.88 195 GLY A CA 1
ATOM 1515 C C . GLY A 1 195 ? 12.360 -17.084 -34.571 1.00 8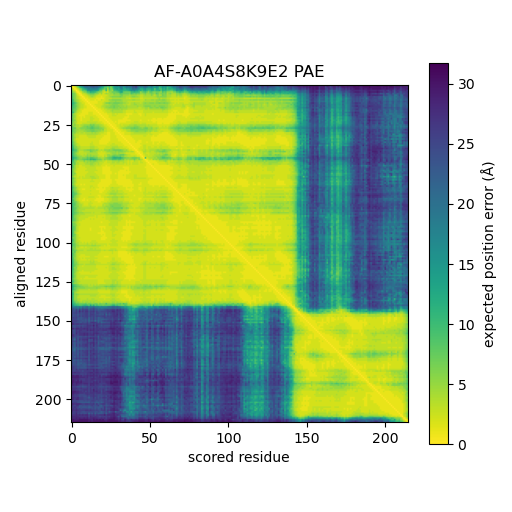9.88 195 GLY A C 1
ATOM 1516 O O . GLY A 1 195 ? 13.220 -17.183 -33.696 1.00 89.88 195 GLY A O 1
ATOM 1517 N N . ARG A 1 196 ? 11.335 -16.226 -34.461 1.00 89.88 196 ARG A N 1
ATOM 1518 C CA . ARG A 1 196 ? 11.127 -15.351 -33.296 1.00 89.88 196 ARG A CA 1
ATOM 1519 C C . ARG A 1 196 ? 10.673 -16.162 -32.092 1.00 89.88 196 ARG A C 1
ATOM 1521 O O . ARG A 1 196 ? 11.269 -16.015 -31.032 1.00 89.88 196 ARG A O 1
ATOM 1528 N N . ILE A 1 197 ? 9.696 -17.050 -32.278 1.00 83.25 197 ILE A N 1
ATOM 1529 C CA . ILE A 1 197 ? 9.213 -17.941 -31.213 1.00 83.25 197 ILE A CA 1
ATOM 1530 C C . ILE A 1 197 ? 10.381 -18.755 -30.644 1.00 83.25 197 ILE A C 1
ATOM 1532 O O . ILE A 1 197 ? 10.602 -18.767 -29.435 1.00 83.25 197 ILE A O 1
ATOM 1536 N N . SER A 1 198 ? 11.194 -19.356 -31.519 1.00 88.00 198 SER A N 1
ATOM 1537 C CA . SER A 1 198 ? 12.380 -20.122 -31.118 1.00 88.00 198 SER A CA 1
ATOM 1538 C C . SER A 1 198 ? 13.386 -19.267 -30.340 1.00 88.00 198 SER A C 1
ATOM 1540 O O . SER A 1 198 ? 13.939 -19.723 -29.344 1.00 88.00 198 SER A O 1
ATOM 1542 N N . SER A 1 199 ? 13.603 -18.015 -30.754 1.00 90.81 199 SER A N 1
ATOM 1543 C CA . SER A 1 199 ? 14.479 -17.070 -30.048 1.00 90.81 199 SER A CA 1
ATOM 1544 C C . SER A 1 199 ? 13.973 -16.750 -28.634 1.00 90.81 199 SER A C 1
ATOM 1546 O O . SER A 1 199 ? 14.730 -16.845 -27.670 1.00 90.81 199 SER A O 1
ATOM 1548 N N . VAL A 1 200 ? 12.677 -16.449 -28.492 1.00 87.81 200 VAL A N 1
ATOM 1549 C CA . VAL A 1 200 ? 12.039 -16.155 -27.197 1.00 87.81 200 VAL A CA 1
ATOM 1550 C C . VAL A 1 200 ? 12.119 -17.370 -26.267 1.00 87.81 200 VAL A C 1
ATOM 1552 O O . VAL A 1 200 ? 12.483 -17.231 -25.101 1.00 87.81 200 VAL A O 1
ATOM 1555 N N . ILE A 1 201 ? 11.842 -18.572 -26.780 1.00 87.25 201 ILE A N 1
ATOM 1556 C CA . ILE A 1 201 ? 11.935 -19.822 -26.011 1.00 87.25 201 ILE A CA 1
ATOM 1557 C C . ILE A 1 201 ? 13.376 -20.083 -25.555 1.00 87.25 201 ILE A C 1
ATOM 1559 O O . ILE A 1 201 ? 13.594 -20.402 -24.387 1.00 87.25 201 ILE A O 1
ATOM 1563 N N . ASN A 1 202 ? 14.362 -19.905 -26.437 1.00 90.62 202 ASN A N 1
ATOM 1564 C CA . ASN A 1 202 ? 15.773 -20.081 -26.085 1.00 90.62 202 ASN A CA 1
ATOM 1565 C C . ASN A 1 202 ? 16.219 -19.105 -24.988 1.00 90.62 202 ASN A C 1
ATOM 1567 O O . ASN A 1 202 ? 16.993 -19.489 -24.111 1.00 90.62 202 ASN A O 1
ATOM 1571 N N . ASP A 1 203 ? 15.715 -17.870 -24.998 1.00 90.88 203 ASP A N 1
ATOM 1572 C CA . ASP A 1 203 ? 15.990 -16.882 -23.951 1.00 90.88 203 ASP A CA 1
ATOM 1573 C C . ASP A 1 203 ? 15.384 -17.276 -22.598 1.00 90.88 203 ASP A C 1
ATOM 1575 O O . ASP A 1 203 ? 16.034 -17.107 -21.565 1.00 90.88 203 ASP A O 1
ATOM 1579 N N . ILE A 1 204 ? 14.170 -17.838 -22.600 1.00 84.56 204 ILE A N 1
ATOM 1580 C CA . ILE A 1 204 ? 13.528 -18.378 -21.393 1.00 84.56 204 ILE A CA 1
ATOM 1581 C C . ILE A 1 204 ? 14.348 -19.541 -20.833 1.00 84.56 204 ILE A C 1
ATOM 1583 O O . ILE A 1 204 ? 14.673 -19.529 -19.648 1.00 84.56 204 ILE A O 1
ATOM 1587 N N . ILE A 1 205 ? 14.698 -20.523 -21.671 1.00 87.69 205 ILE A N 1
ATOM 1588 C CA . ILE A 1 205 ? 15.473 -21.703 -21.258 1.00 87.69 205 ILE A CA 1
ATOM 1589 C C . ILE A 1 205 ? 16.834 -21.274 -20.708 1.00 87.69 205 ILE A C 1
ATOM 1591 O O . ILE A 1 205 ? 17.183 -21.661 -19.600 1.00 87.69 205 ILE A O 1
ATOM 1595 N N . SER A 1 206 ? 17.549 -20.398 -21.419 1.00 88.56 206 SER A N 1
ATOM 1596 C CA . SER A 1 206 ? 18.866 -19.912 -20.984 1.00 88.56 206 SER A CA 1
ATOM 1597 C C . SER A 1 206 ? 18.806 -19.214 -19.624 1.00 88.56 206 SER A C 1
ATOM 1599 O O . SER A 1 206 ? 19.695 -19.397 -18.794 1.00 88.56 206 SER A O 1
ATOM 1601 N N . TRP A 1 207 ? 17.760 -18.416 -19.384 1.00 90.50 207 TRP A N 1
ATOM 1602 C CA . TRP A 1 207 ? 17.558 -17.780 -18.087 1.00 90.50 207 TRP A CA 1
ATOM 1603 C C . TRP A 1 207 ? 17.208 -18.810 -17.010 1.00 90.50 207 TRP A C 1
ATOM 1605 O O . TRP A 1 207 ? 17.737 -18.736 -15.910 1.00 90.50 207 TRP A O 1
ATOM 1615 N N . LEU A 1 208 ? 16.355 -19.794 -17.293 1.00 84.50 208 LEU A N 1
ATOM 1616 C CA . LEU A 1 208 ? 16.035 -20.844 -16.322 1.00 84.50 208 LEU A CA 1
ATOM 1617 C C . LEU A 1 208 ? 17.273 -21.665 -15.951 1.00 84.50 208 LEU A C 1
ATOM 1619 O O . LEU A 1 208 ? 17.514 -21.877 -14.762 1.00 84.50 208 LEU A O 1
ATOM 1623 N N . ASP A 1 209 ? 18.074 -22.067 -16.935 1.00 88.12 209 ASP A N 1
ATOM 1624 C CA . ASP A 1 209 ? 19.302 -22.834 -16.724 1.00 88.12 209 ASP A CA 1
ATOM 1625 C C . ASP A 1 209 ? 20.276 -22.071 -15.816 1.00 88.12 209 ASP A C 1
ATOM 1627 O O . ASP A 1 209 ? 20.781 -22.636 -14.848 1.00 88.12 209 ASP A O 1
ATOM 1631 N N . SER A 1 210 ? 20.459 -20.760 -16.029 1.00 85.88 210 SER A N 1
ATOM 1632 C CA . SER A 1 210 ? 21.374 -19.952 -15.207 1.00 85.88 210 SER A CA 1
ATOM 1633 C C . SER A 1 210 ? 20.901 -19.707 -13.766 1.00 85.88 210 SER A C 1
ATOM 1635 O O . SER A 1 210 ? 21.667 -19.169 -12.968 1.00 85.88 210 SER A O 1
ATOM 1637 N N . HIS A 1 211 ? 19.655 -20.057 -13.427 1.00 88.12 211 HIS A N 1
ATOM 1638 C CA . HIS A 1 211 ? 19.063 -19.844 -12.096 1.00 88.12 211 HIS A CA 1
ATOM 1639 C C . HIS A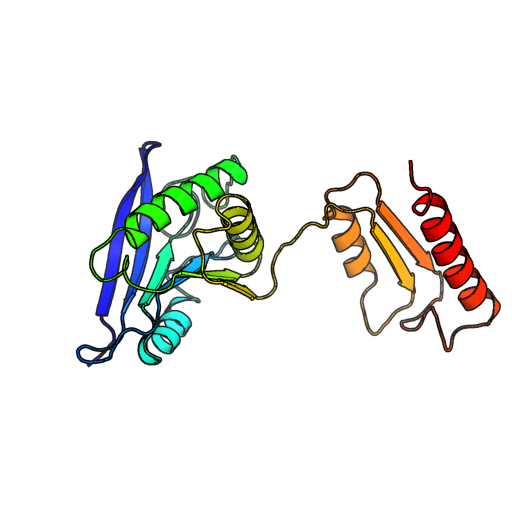 1 211 ? 18.560 -21.138 -11.433 1.00 88.12 211 HIS A C 1
ATOM 1641 O O . HIS A 1 211 ? 18.009 -21.082 -10.332 1.00 88.12 211 HIS A O 1
ATOM 1647 N N . SER A 1 212 ? 18.731 -22.296 -12.079 1.00 78.00 212 SER A N 1
ATOM 1648 C CA . SER A 1 212 ? 18.257 -23.596 -11.574 1.00 78.00 212 SER A CA 1
ATOM 1649 C C . SER A 1 212 ? 19.335 -24.412 -10.855 1.00 78.00 212 SER A C 1
ATOM 1651 O O . SER A 1 212 ? 19.015 -25.435 -10.241 1.00 78.00 212 SER A O 1
ATOM 1653 N N . ASP A 1 213 ? 20.591 -23.961 -10.878 1.00 74.06 213 ASP A N 1
ATOM 1654 C CA . ASP A 1 213 ? 21.674 -24.601 -10.140 1.00 74.06 213 ASP A CA 1
ATOM 1655 C C . ASP A 1 213 ? 21.457 -24.448 -8.629 1.00 74.06 213 ASP A C 1
ATOM 1657 O O . ASP A 1 213 ? 21.501 -23.355 -8.057 1.00 74.06 213 ASP A O 1
ATOM 1661 N N . LYS A 1 214 ? 21.215 -25.578 -7.961 1.00 46.69 214 LYS A N 1
ATOM 1662 C CA . LYS A 1 214 ? 21.217 -25.653 -6.500 1.00 46.69 214 LYS A CA 1
ATOM 1663 C C . LYS A 1 214 ? 22.666 -25.640 -6.020 1.00 46.69 214 LYS A C 1
ATOM 1665 O O . LYS A 1 214 ? 23.338 -26.665 -6.120 1.00 46.69 214 LYS A O 1
ATOM 1670 N N . ASN A 1 215 ? 23.120 -24.510 -5.483 1.00 47.38 215 ASN A N 1
ATOM 1671 C CA . ASN A 1 215 ? 24.179 -24.534 -4.470 1.00 47.38 215 ASN A CA 1
ATOM 1672 C C . ASN A 1 215 ? 23.611 -25.047 -3.144 1.00 47.38 215 ASN A C 1
ATOM 1674 O O . ASN A 1 215 ? 22.487 -24.619 -2.787 1.00 47.38 215 ASN A O 1
#

Solvent-accessible surface area (backbone atoms only — not comparable to full-atom values): 11784 Å² total; per-residue (Å²): 131,73,57,52,69,51,75,49,76,48,67,46,100,85,74,47,45,32,27,36,40,36,27,28,34,37,90,93,53,73,72,72,30,35,39,40,42,34,57,33,81,92,45,39,51,77,60,80,44,42,65,55,40,48,55,46,5,73,73,22,24,34,30,37,32,44,23,53,66,8,25,67,83,12,45,65,57,80,76,50,72,96,42,71,67,58,52,44,52,53,52,51,53,54,48,51,58,54,41,66,34,90,87,41,54,84,40,53,37,31,38,34,7,28,28,49,6,17,36,44,40,52,50,50,39,73,75,39,66,89,75,45,82,42,79,45,71,48,74,50,46,74,60,49,61,59,79,41,84,45,78,43,17,62,55,19,85,85,53,64,53,64,57,57,54,50,50,59,72,48,30,62,40,89,52,58,47,79,48,70,38,81,85,22,36,76,51,50,81,53,97,54,62,68,72,54,26,52,50,50,51,50,53,51,50,55,53,49,61,76,69,64,73,82,126

Organism: Musa balbisiana (NCBI:txid52838)